Protein AF-A0A9D9K5F1-F1 (afdb_monomer_lite)

Secondary structure (DSSP, 8-state):
--PPPP---------SSSHHHHTTSSHH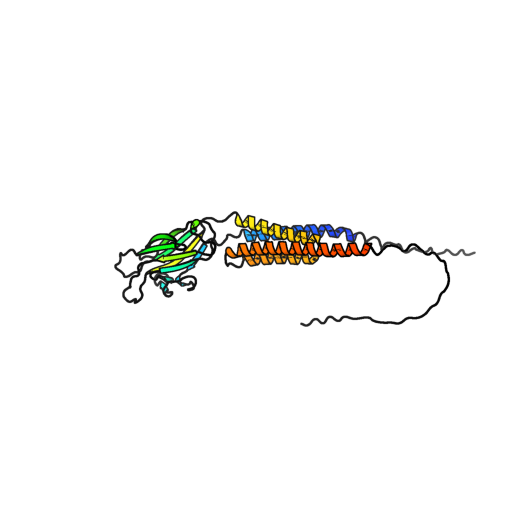HHHHHHHHHHHHHHHHHHHHHHTSPP--EEEEEGGGS-TTTEEEEEEEEE-TTT--EEEEEEEEEEEEEE---SS-EEEEEEEEPPSSSSTT-PEEEEEEETTEEEEEEEE-SS-EEEEEEE-GGG--TTEEEEEEEE--B--TT--S-B--EEEEEEEEESS--TTHHHHHHHHHHHHHHHHHHHHHHTT--THHHHHHHHHHHHHHHHHHS-S-THHHHHHHHHHHHHHHHHHHHHHHHHHHHHHHHHHTTTT----------------------------------

pLDDT: mean 77.52, std 17.45, range [38.91, 98.75]

Structure (mmCIF, N/CA/C/O backbone):
data_AF-A0A9D9K5F1-F1
#
_entry.id   AF-A0A9D9K5F1-F1
#
loop_
_atom_site.group_PDB
_atom_site.id
_atom_site.type_symbol
_atom_site.label_atom_id
_atom_site.label_alt_id
_atom_site.label_comp_id
_atom_site.label_asym_id
_atom_site.label_entity_id
_atom_site.label_seq_id
_atom_site.pdbx_PDB_ins_code
_atom_site.Cartn_x
_atom_site.Cartn_y
_atom_site.Cartn_z
_atom_site.occupancy
_atom_site.B_iso_or_equiv
_atom_site.auth_seq_id
_atom_site.auth_comp_id
_atom_site.auth_asym_id
_atom_site.auth_atom_id
_atom_site.pdbx_PDB_model_num
ATOM 1 N N . MET A 1 1 ? 67.814 53.374 -79.749 1.00 41.09 1 MET A N 1
ATOM 2 C CA . MET A 1 1 ? 67.830 52.026 -79.144 1.00 41.09 1 MET A CA 1
ATOM 3 C C . MET A 1 1 ? 67.256 52.140 -77.742 1.00 41.09 1 MET A C 1
ATOM 5 O O . MET A 1 1 ? 67.935 52.642 -76.861 1.00 41.09 1 MET A O 1
ATOM 9 N N . ALA A 1 2 ? 65.986 51.777 -77.574 1.00 38.91 2 ALA A N 1
ATOM 10 C CA . ALA A 1 2 ? 65.300 51.697 -76.288 1.00 38.91 2 ALA A CA 1
ATOM 11 C C . ALA A 1 2 ? 64.807 50.252 -76.152 1.00 38.91 2 ALA A C 1
ATOM 13 O O . ALA A 1 2 ? 64.079 49.776 -77.021 1.00 38.91 2 ALA A O 1
ATOM 14 N N . SER A 1 3 ? 65.291 49.543 -75.131 1.00 50.25 3 SER A N 1
ATOM 15 C CA . SER A 1 3 ? 64.921 48.158 -74.837 1.00 50.25 3 SER A CA 1
ATOM 16 C C . SER A 1 3 ? 63.762 48.177 -73.849 1.00 50.25 3 SER A C 1
ATOM 18 O O . SER A 1 3 ? 63.905 48.698 -72.745 1.00 50.25 3 SER A O 1
ATOM 20 N N . ALA A 1 4 ? 62.613 47.663 -74.280 1.00 48.72 4 ALA A N 1
ATOM 21 C CA . ALA A 1 4 ? 61.410 47.531 -73.474 1.00 48.72 4 ALA A CA 1
ATOM 22 C C . ALA A 1 4 ? 61.577 46.380 -72.472 1.00 48.72 4 ALA A C 1
ATOM 24 O O . ALA A 1 4 ? 61.881 45.253 -72.861 1.00 48.72 4 ALA A O 1
ATOM 25 N N . THR A 1 5 ? 61.395 46.682 -71.189 1.00 59.50 5 THR A N 1
ATOM 26 C CA . THR A 1 5 ? 61.392 45.702 -70.101 1.00 59.50 5 THR A CA 1
ATOM 27 C C . THR A 1 5 ? 59.960 45.224 -69.885 1.00 59.50 5 THR A C 1
ATOM 29 O O . THR A 1 5 ? 59.077 46.016 -69.558 1.00 59.50 5 THR A O 1
ATOM 32 N N . ASP A 1 6 ? 59.751 43.933 -70.119 1.00 52.22 6 ASP A N 1
ATOM 33 C CA . ASP A 1 6 ? 58.489 43.203 -70.010 1.00 52.22 6 ASP A CA 1
ATOM 34 C C . ASP A 1 6 ? 58.123 42.976 -68.525 1.00 52.22 6 ASP A C 1
ATOM 36 O O . ASP A 1 6 ? 58.921 42.380 -67.790 1.00 52.22 6 ASP A O 1
ATOM 40 N N . PRO A 1 7 ? 56.975 43.473 -68.023 1.00 59.84 7 PRO A N 1
ATOM 41 C CA . PRO A 1 7 ? 56.542 43.223 -66.657 1.00 59.84 7 PRO A CA 1
ATOM 42 C C . PRO A 1 7 ? 56.052 41.778 -66.515 1.00 59.84 7 PRO A C 1
ATOM 44 O O . PRO A 1 7 ? 54.955 41.398 -66.926 1.00 59.84 7 PRO A O 1
ATOM 47 N N . SER A 1 8 ? 56.903 40.984 -65.874 1.00 54.84 8 SER A N 1
ATOM 48 C CA . SER A 1 8 ? 56.677 39.618 -65.424 1.00 54.84 8 SER A CA 1
ATOM 49 C C . SER A 1 8 ? 55.304 39.412 -64.770 1.00 54.84 8 SER A C 1
ATOM 51 O O . SER A 1 8 ? 55.016 39.889 -63.672 1.00 54.84 8 SER A O 1
ATOM 53 N N . ARG A 1 9 ? 54.509 38.621 -65.484 1.00 51.88 9 ARG A N 1
ATOM 54 C CA . ARG A 1 9 ? 53.347 37.818 -65.096 1.00 51.88 9 ARG A CA 1
ATOM 55 C C . ARG A 1 9 ? 53.470 37.251 -63.671 1.00 51.88 9 ARG A C 1
ATOM 57 O O . ARG A 1 9 ? 54.266 36.351 -63.425 1.00 51.88 9 ARG A O 1
ATOM 64 N N . SER A 1 10 ? 52.661 37.756 -62.744 1.00 55.88 10 SER A N 1
ATOM 65 C CA . SER A 1 10 ? 52.453 37.169 -61.419 1.00 55.88 10 SER A CA 1
ATOM 66 C C . SER A 1 10 ? 51.404 36.057 -61.509 1.00 55.88 10 SER A C 1
ATOM 68 O O . SER A 1 10 ? 50.237 36.304 -61.815 1.00 55.88 10 SER A O 1
ATOM 70 N N . GLU A 1 11 ? 51.821 34.812 -61.277 1.00 54.16 11 GLU A N 1
ATOM 71 C CA . GLU A 1 11 ? 50.897 33.687 -61.123 1.00 54.16 11 GLU A CA 1
ATOM 72 C C . GLU A 1 11 ? 50.071 33.858 -59.833 1.00 54.16 11 GLU A C 1
ATOM 74 O O . GLU A 1 11 ? 50.644 34.075 -58.760 1.00 54.16 11 GLU A O 1
ATOM 79 N N . PRO A 1 12 ? 48.729 33.775 -59.897 1.00 60.78 12 PRO A N 1
ATOM 80 C CA . PRO A 1 12 ? 47.889 33.786 -58.710 1.00 60.78 12 PRO A CA 1
ATOM 81 C C . PRO A 1 12 ? 48.095 32.475 -57.944 1.00 60.78 12 PRO A C 1
ATOM 83 O O . PRO A 1 12 ? 47.668 31.407 -58.377 1.00 60.78 12 PRO A O 1
ATOM 86 N N . GLY A 1 13 ? 48.784 32.580 -56.807 1.00 55.53 13 GLY A N 1
ATOM 87 C CA . GLY A 1 13 ? 49.106 31.468 -55.921 1.00 55.53 13 GLY A CA 1
ATOM 88 C C . GLY A 1 13 ? 47.873 30.679 -55.478 1.00 55.53 13 GLY A C 1
ATOM 89 O O . GLY A 1 13 ? 46.913 31.224 -54.931 1.00 55.53 13 GLY A O 1
ATOM 90 N N . ASP A 1 14 ? 47.952 29.367 -55.681 1.00 59.38 14 ASP A N 1
ATOM 91 C CA . ASP A 1 14 ? 46.963 28.330 -55.383 1.00 59.38 14 ASP A CA 1
ATOM 92 C C . ASP A 1 14 ? 46.862 28.038 -53.863 1.00 59.38 14 ASP A C 1
ATOM 94 O O . ASP A 1 14 ? 46.981 26.909 -53.391 1.00 59.38 14 ASP A O 1
ATOM 98 N N . ALA A 1 15 ? 46.684 29.085 -53.050 1.00 58.91 15 ALA A N 1
ATOM 99 C CA . ALA A 1 15 ? 46.695 29.012 -51.583 1.00 58.91 15 ALA A CA 1
ATOM 100 C C . ALA A 1 15 ? 45.339 28.606 -50.956 1.00 58.91 15 ALA A C 1
ATOM 102 O O . ALA A 1 15 ? 45.192 28.609 -49.734 1.00 58.91 15 ALA A O 1
ATOM 103 N N . GLY A 1 16 ? 44.325 28.261 -51.760 1.00 56.56 16 GLY A N 1
ATOM 104 C CA . GLY A 1 16 ? 42.934 28.147 -51.292 1.00 56.56 16 GLY A CA 1
ATOM 105 C C . GLY A 1 16 ? 42.374 26.735 -51.080 1.00 56.56 16 GLY A C 1
ATOM 106 O O . GLY A 1 16 ? 41.321 26.595 -50.460 1.00 56.56 16 GLY A O 1
ATOM 107 N N . ARG A 1 17 ? 43.017 25.671 -51.584 1.00 57.53 17 ARG A N 1
ATOM 108 C CA . ARG A 1 17 ? 42.379 24.334 -51.662 1.00 57.53 17 ARG A CA 1
ATOM 109 C C . ARG A 1 17 ? 42.765 23.321 -50.580 1.00 57.53 17 ARG A C 1
ATOM 111 O O . ARG A 1 17 ? 42.084 22.306 -50.451 1.00 57.53 17 ARG A O 1
ATOM 118 N N . GLY A 1 18 ? 43.779 23.594 -49.758 1.00 55.53 18 GLY A N 1
ATOM 119 C CA . GLY A 1 18 ? 44.257 22.649 -48.733 1.00 55.53 18 GLY A CA 1
ATOM 120 C C . GLY A 1 18 ? 43.460 22.618 -47.416 1.00 55.53 18 GLY A C 1
ATOM 121 O O . GLY A 1 18 ? 43.509 21.625 -46.694 1.00 55.53 18 GLY A O 1
ATOM 122 N N . GLY A 1 19 ? 42.702 23.672 -47.089 1.00 55.62 19 GLY A N 1
ATOM 123 C CA . GLY A 1 19 ? 42.079 23.830 -45.762 1.00 55.62 19 GLY A CA 1
ATOM 124 C C . GLY A 1 19 ? 40.786 23.035 -45.531 1.00 55.62 19 GLY A C 1
ATOM 125 O O . GLY A 1 19 ? 40.482 22.658 -44.401 1.00 55.62 19 GLY A O 1
ATOM 126 N N . ALA A 1 20 ? 40.029 22.722 -46.588 1.00 56.03 20 ALA A N 1
ATOM 127 C CA . ALA A 1 20 ? 38.724 22.062 -46.454 1.00 56.03 20 ALA A CA 1
ATOM 128 C C . ALA A 1 20 ? 38.818 20.548 -46.171 1.00 56.03 20 ALA A C 1
ATOM 130 O O . ALA A 1 20 ? 37.868 19.952 -45.659 1.00 56.03 20 ALA A O 1
ATOM 131 N N . ALA A 1 21 ? 39.960 19.918 -46.470 1.00 55.75 21 ALA A N 1
ATOM 132 C CA . ALA A 1 21 ? 40.171 18.488 -46.239 1.00 55.75 21 ALA A CA 1
ATOM 133 C C . ALA A 1 21 ? 40.554 18.169 -44.781 1.00 55.75 21 ALA A C 1
ATOM 135 O O . ALA A 1 21 ? 40.175 17.119 -44.263 1.00 55.75 21 ALA A O 1
ATOM 136 N N . ALA A 1 22 ? 41.231 19.089 -44.085 1.00 55.06 22 ALA A N 1
ATOM 137 C CA . ALA A 1 22 ? 41.645 18.894 -42.693 1.00 55.06 22 ALA A CA 1
ATOM 138 C C . ALA A 1 22 ? 40.463 18.923 -41.702 1.00 55.06 22 ALA A C 1
ATOM 140 O O . ALA A 1 22 ? 40.516 18.292 -40.647 1.00 55.06 22 ALA A O 1
ATOM 141 N N . MET A 1 23 ? 39.356 19.588 -42.051 1.00 53.56 23 MET A N 1
ATOM 142 C CA . MET A 1 23 ? 38.216 19.758 -41.142 1.00 53.56 23 MET A CA 1
ATOM 143 C C . MET A 1 23 ? 37.336 18.502 -40.998 1.00 53.56 23 MET A C 1
ATOM 145 O O . MET A 1 23 ? 36.575 18.390 -40.039 1.00 53.56 23 MET A O 1
ATOM 149 N N . ARG A 1 24 ? 37.448 17.519 -41.904 1.00 54.50 24 ARG A N 1
ATOM 150 C CA . ARG A 1 24 ? 36.611 16.302 -41.868 1.00 54.50 24 ARG A CA 1
ATOM 151 C C . ARG A 1 24 ? 37.127 15.199 -40.940 1.00 54.50 24 ARG A C 1
ATOM 153 O O . ARG A 1 24 ? 36.379 14.274 -40.644 1.00 54.50 24 ARG A O 1
ATOM 160 N N . TYR A 1 25 ? 38.354 15.304 -40.430 1.00 54.47 25 TYR A N 1
ATOM 161 C CA . TYR A 1 25 ? 38.956 14.255 -39.594 1.00 54.47 25 TYR A CA 1
ATOM 162 C C . TYR A 1 25 ? 38.791 14.468 -38.077 1.00 54.47 25 TYR A C 1
ATOM 164 O O . TYR A 1 25 ? 39.063 13.553 -37.302 1.00 54.47 25 TYR A O 1
ATOM 172 N N . ALA A 1 26 ? 38.298 15.630 -37.629 1.00 52.53 26 ALA A N 1
ATOM 173 C CA . ALA A 1 26 ? 38.173 15.949 -36.199 1.00 52.53 26 ALA A CA 1
ATOM 174 C C . ALA A 1 26 ? 36.827 15.541 -35.552 1.00 52.53 26 ALA A C 1
ATOM 176 O O . ALA A 1 26 ? 36.722 15.477 -34.328 1.00 52.53 26 ALA A O 1
ATOM 177 N N . LEU A 1 27 ? 35.799 15.217 -36.343 1.00 57.06 27 LEU A N 1
ATOM 178 C CA . LEU A 1 27 ? 34.438 14.932 -35.857 1.00 57.06 27 LEU A CA 1
ATOM 179 C C . LEU A 1 27 ? 34.192 13.579 -35.135 1.00 57.06 27 LEU A C 1
ATOM 181 O O . LEU A 1 27 ? 33.322 13.552 -34.261 1.00 57.06 27 LEU A O 1
ATOM 185 N N . PRO A 1 28 ? 34.900 12.457 -35.395 1.00 62.47 28 PRO A N 1
ATOM 186 C CA . PRO A 1 28 ? 34.468 11.157 -34.862 1.00 62.47 28 PRO A CA 1
ATOM 187 C C . PRO A 1 28 ? 34.705 10.982 -33.353 1.00 62.47 28 PRO A C 1
ATOM 189 O O . PRO A 1 28 ? 33.969 10.248 -32.695 1.00 62.47 28 PRO A O 1
ATOM 192 N N . ARG A 1 29 ? 35.690 11.676 -32.764 1.00 72.81 29 ARG A N 1
ATOM 193 C CA . ARG A 1 29 ? 36.005 11.540 -31.327 1.00 72.81 29 ARG A CA 1
ATOM 194 C C . ARG A 1 29 ? 35.017 12.276 -30.423 1.00 72.81 29 ARG A C 1
ATOM 196 O O . ARG A 1 29 ? 34.725 11.797 -29.331 1.00 72.81 29 ARG A O 1
ATOM 203 N N . PHE A 1 30 ? 34.464 13.397 -30.885 1.00 74.06 30 PHE A N 1
ATOM 204 C CA . PHE A 1 30 ? 33.519 14.195 -30.100 1.00 74.06 30 PHE A CA 1
ATOM 205 C C . PHE A 1 30 ? 32.212 13.434 -29.832 1.00 74.06 30 PHE A C 1
ATOM 207 O O . PHE A 1 30 ? 31.714 13.417 -28.707 1.00 74.06 30 PHE A O 1
ATOM 214 N N . ASN A 1 31 ? 31.723 12.701 -30.837 1.00 74.75 31 ASN A N 1
ATOM 215 C CA . ASN A 1 31 ? 30.538 11.853 -30.709 1.00 74.75 31 ASN A CA 1
ATOM 216 C C . ASN A 1 31 ? 30.714 10.756 -29.648 1.00 74.75 31 ASN A C 1
ATOM 218 O O . ASN A 1 31 ? 29.764 10.447 -28.935 1.00 74.75 31 ASN A O 1
ATOM 222 N N . LEU A 1 32 ? 31.925 10.206 -29.501 1.00 77.81 32 LEU A N 1
ATOM 223 C CA . LEU A 1 32 ? 32.210 9.168 -28.510 1.00 77.81 32 LEU A CA 1
ATOM 224 C C . LEU A 1 32 ? 32.152 9.696 -27.072 1.00 77.81 32 LEU A C 1
ATOM 226 O O . LEU A 1 32 ? 31.579 9.046 -26.195 1.00 77.81 32 LEU A O 1
ATOM 230 N N . ILE A 1 33 ? 32.734 10.874 -26.842 1.00 79.12 33 ILE A N 1
ATOM 231 C CA . ILE A 1 33 ? 32.755 11.519 -25.525 1.00 79.12 33 ILE A CA 1
ATOM 232 C C . ILE A 1 33 ? 31.327 11.868 -25.105 1.00 79.12 33 ILE A C 1
ATOM 234 O O . ILE A 1 33 ? 30.921 11.526 -23.997 1.00 79.12 33 ILE A O 1
ATOM 238 N N . LEU A 1 34 ? 30.542 12.465 -26.007 1.00 76.25 34 LEU A N 1
ATOM 239 C CA . LEU A 1 34 ? 29.154 12.829 -25.730 1.00 76.25 34 LEU A CA 1
ATOM 240 C C . LEU A 1 34 ? 28.288 11.596 -25.412 1.00 76.25 34 LEU A C 1
ATOM 242 O O . LEU A 1 34 ? 27.499 11.632 -24.469 1.00 76.25 34 LEU A O 1
ATOM 246 N N . ASP A 1 35 ? 28.480 10.490 -26.145 1.00 75.62 35 ASP A N 1
ATOM 247 C CA . ASP A 1 35 ? 27.736 9.238 -25.915 1.00 75.62 35 ASP A CA 1
ATOM 248 C C . ASP A 1 35 ? 28.044 8.690 -24.517 1.00 75.62 35 ASP A C 1
ATOM 250 O O . ASP A 1 35 ? 27.144 8.311 -23.768 1.00 75.62 35 ASP A O 1
ATOM 254 N N . THR A 1 36 ? 29.322 8.714 -24.136 1.00 77.00 36 THR A N 1
ATOM 255 C CA . THR A 1 36 ? 29.785 8.235 -22.830 1.00 77.00 36 THR A CA 1
ATOM 256 C C . THR A 1 36 ? 29.235 9.096 -21.692 1.00 77.00 36 THR A C 1
ATOM 258 O O . THR A 1 36 ? 28.726 8.560 -20.710 1.00 77.00 36 THR A O 1
ATOM 261 N N . VAL A 1 37 ? 29.282 10.426 -21.833 1.00 78.38 37 VAL A N 1
ATOM 262 C CA . VAL A 1 37 ? 28.763 11.366 -20.826 1.00 78.38 37 VAL A CA 1
ATOM 263 C C . VAL A 1 37 ? 27.269 11.161 -20.598 1.00 78.38 37 VAL A C 1
ATOM 265 O O . VAL A 1 37 ? 26.828 11.169 -19.453 1.00 78.38 37 VAL A O 1
ATOM 268 N N . ILE A 1 38 ? 26.489 10.925 -21.653 1.00 73.75 38 ILE A N 1
ATOM 269 C CA . ILE A 1 38 ? 25.045 10.706 -21.526 1.00 73.75 38 ILE A CA 1
ATOM 270 C C . ILE A 1 38 ? 24.733 9.361 -20.877 1.00 73.75 38 ILE A C 1
ATOM 272 O O . ILE A 1 38 ? 23.869 9.313 -20.008 1.00 73.75 38 ILE A O 1
ATOM 276 N N . VAL A 1 39 ? 25.448 8.286 -21.219 1.00 73.44 39 VAL A N 1
ATOM 277 C CA . VAL A 1 39 ? 25.278 6.995 -20.529 1.00 73.44 39 VAL A CA 1
ATOM 278 C C . VAL A 1 39 ? 25.599 7.134 -19.043 1.00 73.44 39 VAL A C 1
ATOM 280 O O . VAL A 1 39 ? 24.835 6.655 -18.210 1.00 73.44 39 VAL A O 1
ATOM 283 N N . ILE A 1 40 ? 26.682 7.838 -18.700 1.00 76.19 40 ILE A N 1
ATOM 284 C CA . ILE A 1 40 ? 27.046 8.113 -17.306 1.00 76.19 40 ILE A CA 1
ATOM 285 C C . ILE A 1 40 ? 25.969 8.963 -16.625 1.00 76.19 40 ILE A C 1
ATOM 287 O O . ILE A 1 40 ? 25.553 8.630 -15.521 1.00 76.19 40 ILE A O 1
ATOM 291 N N . ALA A 1 41 ? 25.474 10.019 -17.274 1.00 75.25 41 ALA A N 1
ATOM 292 C CA . ALA A 1 41 ? 24.415 10.863 -16.729 1.00 75.25 41 ALA A CA 1
ATOM 293 C C . ALA A 1 41 ? 23.131 10.057 -16.490 1.00 75.25 41 ALA A C 1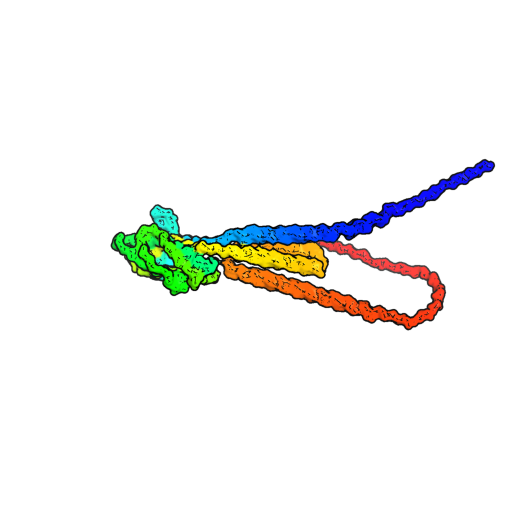
ATOM 295 O O . ALA A 1 41 ? 22.577 10.113 -15.400 1.00 75.25 41 ALA A O 1
ATOM 296 N N . VAL A 1 42 ? 22.706 9.233 -17.453 1.00 73.06 42 VAL A N 1
ATOM 297 C CA . VAL A 1 42 ? 21.550 8.337 -17.309 1.00 73.06 42 VAL A CA 1
ATOM 298 C C . VAL A 1 42 ? 21.778 7.331 -16.187 1.00 73.06 42 VAL A C 1
ATOM 300 O O . VAL A 1 42 ? 20.864 7.118 -15.397 1.00 73.06 42 VAL A O 1
ATOM 303 N N . ALA A 1 43 ? 22.970 6.745 -16.064 1.00 73.69 43 ALA A N 1
ATOM 304 C CA . ALA A 1 43 ? 23.291 5.802 -14.997 1.00 73.69 43 ALA A CA 1
ATOM 305 C C . ALA A 1 43 ? 23.281 6.474 -13.616 1.00 73.69 43 ALA A C 1
ATOM 307 O O . ALA A 1 43 ? 22.679 5.939 -12.690 1.00 73.69 43 ALA A O 1
ATOM 308 N N . ILE A 1 44 ? 23.875 7.665 -13.478 1.00 75.50 44 ILE A N 1
ATOM 309 C CA . ILE A 1 44 ? 23.888 8.439 -12.228 1.00 75.50 44 ILE A CA 1
ATOM 310 C C . ILE A 1 44 ? 22.476 8.886 -11.868 1.00 75.50 44 ILE A C 1
ATOM 312 O O . ILE A 1 44 ? 22.041 8.658 -10.744 1.00 75.50 44 ILE A O 1
ATOM 316 N N . THR A 1 45 ? 21.734 9.487 -12.800 1.00 70.75 45 THR A N 1
ATOM 317 C CA . THR A 1 45 ? 20.345 9.893 -12.567 1.00 70.75 45 THR A CA 1
ATOM 318 C C . THR A 1 45 ? 19.499 8.674 -12.215 1.00 70.75 45 THR A C 1
ATOM 320 O O . THR A 1 45 ? 18.791 8.700 -11.214 1.00 70.75 45 THR A O 1
ATOM 323 N N . SER A 1 46 ? 19.633 7.565 -12.943 1.00 68.50 46 SER A N 1
ATOM 324 C CA . SER A 1 46 ? 18.944 6.317 -12.611 1.00 68.50 46 SER A CA 1
ATOM 325 C C . SER A 1 46 ? 19.317 5.850 -11.213 1.00 68.50 46 SER A C 1
ATOM 327 O O . SER A 1 46 ? 18.420 5.595 -10.430 1.00 68.50 46 SER A O 1
ATOM 329 N N . PHE A 1 47 ? 20.596 5.806 -10.849 1.00 70.50 47 PHE A N 1
ATOM 330 C CA . PHE A 1 47 ? 21.062 5.366 -9.534 1.00 70.50 47 PHE A CA 1
ATOM 331 C C . PHE A 1 47 ? 20.568 6.268 -8.396 1.00 70.50 47 PHE A C 1
ATOM 333 O O . PHE A 1 47 ? 20.011 5.773 -7.419 1.00 70.50 47 PHE A O 1
ATOM 340 N N . VAL A 1 48 ? 20.711 7.589 -8.528 1.00 73.88 48 VAL A N 1
ATOM 341 C CA . VAL A 1 48 ? 20.266 8.576 -7.529 1.00 73.88 48 VAL A CA 1
ATOM 342 C C . VAL A 1 48 ? 18.762 8.491 -7.327 1.00 73.88 48 VAL A C 1
ATOM 344 O O . VAL A 1 48 ? 18.287 8.498 -6.192 1.00 73.88 48 VAL A O 1
ATOM 347 N N . PHE A 1 49 ? 18.001 8.368 -8.414 1.00 68.50 49 PHE A N 1
ATOM 348 C CA . PHE A 1 49 ? 16.569 8.189 -8.287 1.00 68.50 49 PHE A CA 1
ATOM 349 C C . PHE A 1 49 ? 16.254 6.803 -7.721 1.00 68.50 49 PHE A C 1
ATOM 351 O O . PHE A 1 49 ? 15.478 6.741 -6.779 1.00 68.50 49 PHE A O 1
ATOM 358 N N . LEU A 1 50 ? 16.848 5.708 -8.229 1.00 66.44 50 LEU A N 1
ATOM 359 C CA . LEU A 1 50 ? 16.657 4.290 -7.827 1.00 66.44 50 LEU A CA 1
ATOM 360 C C . LEU A 1 50 ? 16.950 4.022 -6.367 1.00 66.44 50 LEU A C 1
ATOM 362 O O . LEU A 1 50 ? 16.161 3.305 -5.759 1.00 66.44 50 LEU A O 1
ATOM 366 N N . ASN A 1 51 ? 17.907 4.720 -5.780 1.00 68.19 51 ASN A N 1
ATOM 367 C CA . ASN A 1 51 ? 18.195 4.615 -4.359 1.00 68.19 51 ASN A CA 1
ATOM 368 C C . ASN A 1 51 ? 17.319 5.483 -3.456 1.00 68.19 51 ASN A C 1
ATOM 370 O O . ASN A 1 51 ? 17.553 5.487 -2.249 1.00 68.19 51 ASN A O 1
ATOM 374 N N . ARG A 1 52 ? 16.309 6.209 -3.969 1.00 65.12 52 ARG A N 1
ATOM 375 C CA . ARG A 1 52 ? 15.335 6.813 -3.054 1.00 65.12 52 ARG A CA 1
ATOM 376 C C . ARG A 1 52 ? 14.669 5.704 -2.237 1.00 65.12 52 ARG A C 1
ATOM 378 O O . ARG A 1 52 ? 14.147 4.770 -2.862 1.00 65.12 52 ARG A O 1
ATOM 385 N N . PRO A 1 53 ? 14.674 5.815 -0.894 1.00 62.94 53 PRO A N 1
ATOM 386 C CA . PRO A 1 53 ? 14.053 4.828 -0.035 1.00 62.94 53 PRO A CA 1
ATOM 387 C C . PRO A 1 53 ? 12.606 4.693 -0.473 1.00 62.94 53 PRO A C 1
ATOM 389 O O . PRO A 1 53 ? 11.899 5.677 -0.702 1.00 62.94 53 PRO A O 1
ATOM 392 N N . LEU A 1 54 ? 12.214 3.449 -0.700 1.00 66.56 54 LEU A N 1
ATOM 393 C CA . LEU A 1 54 ? 10.831 3.127 -0.983 1.00 66.56 54 LEU A CA 1
ATOM 394 C C . LEU A 1 54 ? 10.022 3.548 0.228 1.00 66.56 54 LEU A C 1
ATOM 396 O O . LEU A 1 54 ? 10.525 3.422 1.344 1.00 66.56 54 LEU A O 1
ATOM 400 N N . ASP A 1 55 ? 8.808 4.050 0.022 1.00 74.06 55 ASP A N 1
ATOM 401 C CA . ASP A 1 55 ? 7.950 4.305 1.164 1.00 74.06 55 ASP A CA 1
ATOM 402 C C . ASP A 1 55 ? 7.645 2.952 1.814 1.00 74.06 55 ASP A C 1
ATOM 404 O O . ASP A 1 55 ? 6.867 2.136 1.319 1.00 74.06 55 ASP A O 1
ATOM 408 N N . MET A 1 56 ? 8.399 2.649 2.869 1.00 84.69 56 MET A N 1
ATOM 409 C CA . MET A 1 56 ? 8.305 1.390 3.591 1.00 84.69 56 MET A CA 1
ATOM 410 C C . MET A 1 56 ? 7.102 1.411 4.519 1.00 84.69 56 MET A C 1
ATOM 412 O O . MET A 1 56 ? 6.865 0.415 5.191 1.00 84.69 56 MET A O 1
ATOM 416 N N . ARG A 1 57 ? 6.370 2.528 4.604 1.00 91.06 57 ARG A N 1
ATOM 417 C CA . ARG A 1 57 ? 5.342 2.759 5.604 1.00 91.06 57 ARG A CA 1
ATOM 418 C C . ARG A 1 57 ? 4.050 3.244 4.961 1.00 91.06 57 ARG A C 1
ATOM 420 O O . ARG A 1 57 ? 3.904 4.403 4.605 1.00 91.06 57 ARG A O 1
ATOM 427 N N . CYS A 1 58 ? 3.036 2.393 4.991 1.00 93.31 58 CYS A N 1
ATOM 428 C CA . CYS A 1 58 ? 1.667 2.811 4.736 1.00 93.31 58 CYS A CA 1
ATOM 429 C C . CYS A 1 58 ? 1.037 3.356 6.020 1.00 93.31 58 CYS A C 1
ATOM 431 O O . CYS A 1 58 ? 1.052 2.674 7.048 1.00 93.31 58 CYS A O 1
ATOM 433 N N . LEU A 1 59 ? 0.448 4.551 5.972 1.00 96.19 59 LEU A N 1
ATOM 434 C CA . LEU A 1 59 ? -0.414 5.075 7.030 1.00 96.19 59 LEU A CA 1
ATOM 435 C C . LEU A 1 59 ? -1.824 5.288 6.477 1.00 96.19 59 LEU A C 1
ATOM 437 O O . LEU A 1 59 ? -2.033 6.115 5.597 1.00 96.19 59 LEU A O 1
ATOM 441 N N . VAL A 1 60 ? -2.794 4.583 7.049 1.00 97.12 60 VAL A N 1
ATOM 442 C CA . VAL A 1 60 ? -4.218 4.739 6.747 1.00 97.12 60 VAL A CA 1
ATOM 443 C C . VAL A 1 60 ? -4.894 5.405 7.940 1.00 97.12 60 VAL A C 1
ATOM 445 O O . VAL A 1 60 ? -4.961 4.826 9.026 1.00 97.12 60 VAL A O 1
ATOM 448 N N . ILE A 1 61 ? -5.396 6.626 7.753 1.00 97.88 61 ILE A N 1
ATOM 449 C CA . ILE A 1 61 ? -6.183 7.347 8.764 1.00 97.88 61 ILE A CA 1
ATOM 450 C C . ILE A 1 61 ? -7.650 6.963 8.572 1.00 97.88 61 ILE A C 1
ATOM 452 O O . ILE A 1 61 ? -8.295 7.421 7.631 1.00 97.88 61 ILE A O 1
ATOM 456 N N . ILE A 1 62 ? -8.192 6.125 9.454 1.00 97.88 62 ILE A N 1
ATOM 457 C CA . ILE A 1 62 ? -9.477 5.440 9.246 1.00 97.88 62 ILE A CA 1
ATOM 458 C C . ILE A 1 62 ? -10.638 6.426 9.090 1.00 97.88 62 ILE A C 1
ATOM 460 O O . ILE A 1 62 ? -11.463 6.269 8.191 1.00 97.88 62 ILE A O 1
ATOM 464 N N . GLY A 1 63 ? -10.685 7.475 9.915 1.00 96.31 63 GLY A N 1
ATOM 465 C CA . GLY A 1 63 ? -11.738 8.487 9.823 1.00 96.31 63 GLY A CA 1
ATOM 466 C C . GLY A 1 63 ? -11.725 9.283 8.512 1.00 96.31 63 GLY A C 1
ATOM 467 O O . GLY A 1 63 ? -12.792 9.634 8.016 1.00 96.31 63 GLY A O 1
ATOM 468 N N . ALA A 1 64 ? -10.551 9.485 7.909 1.00 96.06 64 ALA A N 1
ATOM 469 C CA . ALA A 1 64 ? -10.373 10.267 6.683 1.00 96.06 64 ALA A CA 1
ATOM 470 C C . ALA A 1 64 ? -10.287 9.417 5.401 1.00 96.06 64 ALA A C 1
ATOM 472 O O . ALA A 1 64 ? -10.191 9.971 4.313 1.00 96.06 64 ALA A O 1
ATOM 473 N N . SER A 1 65 ? -10.294 8.087 5.517 1.00 96.25 65 SER A N 1
ATOM 474 C CA . SER A 1 65 ? -10.111 7.189 4.372 1.00 96.25 65 SER A CA 1
ATOM 475 C C . SER A 1 65 ? -11.415 6.922 3.621 1.00 96.25 65 SER A C 1
ATOM 477 O O . SER A 1 65 ? -12.501 6.847 4.212 1.00 96.25 65 SER A O 1
ATOM 479 N N . ASP A 1 66 ? -11.295 6.703 2.315 1.00 95.12 66 ASP A N 1
ATOM 480 C CA . ASP A 1 66 ? -12.415 6.324 1.458 1.00 95.12 66 ASP A CA 1
ATOM 481 C C . ASP A 1 66 ? -12.977 4.946 1.818 1.00 95.12 66 ASP A C 1
ATOM 483 O O . ASP A 1 66 ? -12.275 4.063 2.318 1.00 95.12 66 ASP A O 1
ATOM 487 N N . ARG A 1 67 ? -14.268 4.739 1.532 1.00 92.25 67 ARG A N 1
ATOM 488 C CA . ARG A 1 67 ? -14.963 3.468 1.815 1.00 92.25 67 ARG A CA 1
ATOM 489 C C . ARG A 1 67 ? -14.374 2.276 1.057 1.00 92.25 67 ARG A C 1
ATOM 491 O O . ARG A 1 67 ? -14.501 1.151 1.525 1.00 92.25 67 ARG A O 1
ATOM 498 N N . ASP A 1 68 ? -13.686 2.522 -0.054 1.00 92.69 68 ASP A N 1
ATOM 499 C CA . ASP A 1 68 ? -13.013 1.477 -0.829 1.00 92.69 68 ASP A CA 1
ATOM 500 C C . ASP A 1 68 ? -11.748 0.952 -0.137 1.00 92.69 68 ASP A C 1
ATOM 502 O O . ASP A 1 68 ? -11.303 -0.155 -0.437 1.00 92.69 68 ASP A O 1
ATOM 506 N N . ILE A 1 69 ? -11.177 1.733 0.788 1.00 96.38 69 ILE A N 1
ATOM 507 C CA . ILE A 1 69 ? -10.024 1.362 1.619 1.00 96.38 69 ILE A CA 1
ATOM 508 C C . ILE A 1 69 ? -10.503 0.759 2.942 1.00 96.38 69 ILE A C 1
ATOM 510 O O . ILE A 1 69 ? -9.901 -0.191 3.439 1.00 96.38 69 ILE A O 1
ATOM 514 N N . VAL A 1 70 ? -11.581 1.299 3.518 1.00 97.88 70 VAL A N 1
ATOM 515 C CA . VAL A 1 70 ? -12.119 0.880 4.818 1.00 97.88 70 VAL A CA 1
ATOM 516 C C . VAL A 1 70 ? -13.575 0.413 4.702 1.00 97.88 70 VAL A C 1
ATOM 518 O O . VAL A 1 70 ? -14.500 1.217 4.585 1.00 97.88 70 VAL A O 1
ATOM 521 N N . THR A 1 71 ? -13.798 -0.898 4.797 1.00 98.38 71 THR A N 1
ATOM 522 C CA . THR A 1 71 ? -15.129 -1.527 4.729 1.00 98.38 71 THR A CA 1
ATOM 523 C C . THR A 1 71 ? -15.554 -2.080 6.088 1.00 98.38 71 THR A C 1
ATOM 525 O O . THR A 1 71 ? -14.712 -2.468 6.891 1.00 98.38 71 THR A O 1
ATOM 528 N N . GLY A 1 72 ? -16.858 -2.137 6.375 1.00 98.00 72 GLY A N 1
ATOM 529 C CA . GLY A 1 72 ? -17.354 -2.640 7.669 1.00 98.00 72 GLY A CA 1
ATOM 530 C C . GLY A 1 72 ? -17.141 -1.675 8.844 1.00 98.00 72 GLY A C 1
ATOM 531 O O . GLY A 1 72 ? -17.119 -2.092 10.003 1.00 98.00 72 GLY A O 1
ATOM 532 N N . PHE A 1 73 ? -17.002 -0.382 8.545 1.00 98.38 73 PHE A N 1
ATOM 533 C CA . PHE A 1 73 ? -16.959 0.711 9.514 1.00 98.38 73 PHE A CA 1
ATOM 534 C C . PHE A 1 73 ? -18.223 1.569 9.410 1.00 98.38 73 PHE A C 1
ATOM 536 O O . PHE A 1 73 ? -18.762 1.768 8.319 1.00 98.38 73 PHE A O 1
ATOM 543 N N . HIS A 1 74 ? -18.655 2.129 10.536 1.00 97.94 74 HIS A N 1
ATOM 544 C CA . HIS A 1 74 ? -19.654 3.196 10.577 1.00 97.94 74 HIS A CA 1
ATOM 545 C C . HIS A 1 74 ? -19.080 4.514 10.021 1.00 97.94 74 HIS A C 1
ATOM 547 O O . HIS A 1 74 ? -17.912 4.593 9.635 1.00 97.94 74 HIS A O 1
ATOM 553 N N . GLY A 1 75 ? -19.915 5.557 9.948 1.00 97.31 75 GLY A N 1
ATOM 554 C CA . GLY A 1 75 ? -19.512 6.886 9.475 1.00 97.31 75 GLY A CA 1
ATOM 555 C C . GLY A 1 75 ? -18.309 7.472 10.227 1.00 97.31 75 GLY A C 1
ATOM 556 O O . GLY A 1 75 ? -18.022 7.092 11.360 1.00 97.31 75 GLY A O 1
ATOM 557 N N . ALA A 1 76 ? -17.598 8.391 9.567 1.00 97.75 76 ALA A N 1
ATOM 558 C CA . ALA A 1 76 ? -16.490 9.124 10.170 1.00 97.75 76 ALA A CA 1
ATOM 559 C C . ALA A 1 76 ? -16.981 10.052 11.284 1.00 97.75 76 ALA A C 1
ATOM 561 O O . ALA A 1 76 ? -17.951 10.785 11.105 1.00 97.75 76 ALA A O 1
ATOM 562 N N . GLU A 1 77 ? -16.273 10.032 12.406 1.00 97.75 77 GLU A N 1
ATOM 563 C CA . GLU A 1 77 ? -16.521 10.872 13.574 1.00 97.75 77 GLU A CA 1
ATOM 564 C C . GLU A 1 77 ? -15.212 11.546 14.007 1.00 97.75 77 GLU A C 1
ATOM 566 O O . GLU A 1 77 ? -14.119 11.116 13.628 1.00 97.75 77 GLU A O 1
ATOM 571 N N . ILE A 1 78 ? -15.318 12.621 14.788 1.00 97.69 78 ILE A N 1
ATOM 572 C CA . ILE A 1 78 ? -14.171 13.346 15.342 1.00 97.69 78 ILE A CA 1
ATOM 573 C C . ILE A 1 78 ? -14.166 13.158 16.853 1.00 97.69 78 ILE A C 1
ATOM 575 O O . ILE A 1 78 ? -15.170 13.396 17.525 1.00 97.69 78 ILE A O 1
ATOM 579 N N . SER A 1 79 ? -13.031 12.726 17.394 1.00 94.88 79 SER A N 1
ATOM 580 C CA . SER A 1 79 ? -12.856 12.559 18.833 1.00 94.88 79 SER A CA 1
ATOM 581 C C . SER A 1 79 ? -12.881 13.920 19.519 1.00 94.88 79 SER A C 1
ATOM 583 O O . SER A 1 79 ? -12.112 14.816 19.176 1.00 94.88 79 SER A O 1
ATOM 585 N N . GLN A 1 80 ? -13.757 14.078 20.511 1.00 93.62 80 GLN A N 1
ATOM 586 C CA . GLN A 1 80 ? -13.862 15.322 21.280 1.00 93.62 80 GLN A CA 1
ATOM 587 C C . GLN A 1 80 ? -12.642 15.566 22.178 1.00 93.62 80 GLN A C 1
ATOM 589 O O . GLN A 1 80 ? -12.366 16.708 22.530 1.00 93.62 80 GLN A O 1
ATOM 594 N N . ALA A 1 81 ? -11.909 14.510 22.545 1.00 91.25 81 ALA A N 1
ATOM 595 C CA . ALA A 1 81 ? -10.767 14.613 23.449 1.00 91.25 81 ALA A CA 1
ATOM 596 C C . ALA A 1 81 ? -9.506 15.158 22.759 1.00 91.25 81 ALA A C 1
ATOM 598 O O . ALA A 1 81 ? -8.726 15.870 23.384 1.00 91.25 81 ALA A O 1
ATOM 599 N N . ASP A 1 82 ? -9.285 14.808 21.489 1.00 93.19 82 ASP A N 1
ATOM 600 C CA . ASP A 1 82 ? -8.029 15.090 20.778 1.00 93.19 82 ASP A CA 1
ATOM 601 C C . ASP A 1 82 ? -8.209 15.558 19.322 1.00 93.19 82 ASP A C 1
ATOM 603 O O . ASP A 1 82 ? -7.221 15.747 18.612 1.00 93.19 82 ASP A O 1
ATOM 607 N N . GLY A 1 83 ? -9.448 15.739 18.857 1.00 95.69 83 GLY A N 1
ATOM 608 C CA . GLY A 1 83 ? -9.764 16.210 17.507 1.00 95.69 83 GLY A CA 1
ATOM 609 C C . GLY A 1 83 ? -9.431 15.215 16.394 1.00 95.69 83 GLY A C 1
ATOM 610 O O . GLY A 1 83 ? -9.475 15.579 15.218 1.00 95.69 83 GLY A O 1
ATOM 611 N N . ARG A 1 84 ? -9.071 13.965 16.718 1.00 96.25 84 ARG A N 1
ATOM 612 C CA . ARG A 1 84 ? -8.653 12.991 15.704 1.00 96.25 84 ARG A CA 1
ATOM 613 C C . ARG A 1 84 ? -9.854 12.346 15.016 1.00 96.25 84 ARG A C 1
ATOM 615 O O . ARG A 1 84 ? -10.810 11.967 15.698 1.00 96.25 84 ARG A O 1
ATOM 622 N N . PRO A 1 85 ? -9.803 12.159 13.687 1.00 97.81 85 PRO A N 1
ATOM 623 C CA . PRO A 1 85 ? -10.852 11.458 12.971 1.00 97.81 85 PRO A CA 1
ATOM 624 C C . PRO A 1 85 ? -10.770 9.951 13.248 1.00 97.81 85 PRO A C 1
ATOM 626 O O . PRO A 1 85 ? -9.689 9.356 13.231 1.00 97.81 85 PRO A O 1
ATOM 629 N N . PHE A 1 86 ? -11.917 9.321 13.476 1.00 98.06 86 PHE A N 1
ATOM 630 C CA . PHE A 1 86 ? -12.032 7.892 13.756 1.00 98.06 86 PHE A CA 1
ATOM 631 C C . PHE A 1 86 ? -13.288 7.298 13.110 1.00 98.06 86 PHE A C 1
ATOM 633 O O . PHE A 1 86 ? -14.150 8.020 12.605 1.00 98.06 86 PHE A O 1
ATOM 640 N N . ARG A 1 87 ? -13.393 5.965 13.114 1.00 98.12 87 ARG A N 1
ATOM 641 C CA . ARG A 1 87 ? -14.651 5.252 12.839 1.00 98.12 87 ARG A CA 1
ATOM 642 C C . ARG A 1 87 ? -14.865 4.133 13.841 1.00 98.12 87 ARG A C 1
ATOM 644 O O . ARG A 1 87 ? -13.908 3.496 14.282 1.00 98.12 87 ARG A O 1
ATOM 651 N N . TRP A 1 88 ? -16.126 3.856 14.140 1.00 97.94 88 TRP A N 1
ATOM 652 C CA . TRP A 1 88 ? -16.515 2.641 14.843 1.00 97.94 88 TRP A CA 1
ATOM 653 C C . TRP A 1 88 ? -16.498 1.454 13.885 1.00 97.94 88 TRP A C 1
ATOM 655 O O . TRP A 1 88 ? -17.042 1.525 12.782 1.00 97.94 88 TRP A O 1
ATOM 665 N N . THR A 1 89 ? -15.893 0.352 14.306 1.00 98.25 89 THR A N 1
ATOM 666 C CA . THR A 1 89 ? -16.013 -0.933 13.607 1.00 98.25 89 THR A CA 1
ATOM 667 C C . THR A 1 89 ? -17.417 -1.514 13.800 1.00 98.25 89 THR A C 1
ATOM 669 O O . THR A 1 89 ? -18.072 -1.264 14.814 1.00 98.25 89 THR A O 1
ATOM 672 N N . THR A 1 90 ? -17.897 -2.280 12.821 1.00 98.00 90 THR A N 1
ATOM 673 C CA . THR A 1 90 ? -19.016 -3.218 13.021 1.00 98.00 90 THR A CA 1
ATOM 674 C C . THR A 1 90 ? -18.483 -4.528 13.631 1.00 98.00 90 THR A C 1
ATOM 676 O O . THR A 1 90 ? -17.374 -4.550 14.165 1.00 98.00 90 THR A O 1
ATOM 679 N N . ALA A 1 91 ? -19.231 -5.634 13.561 1.00 97.75 91 ALA A N 1
ATOM 680 C CA . ALA A 1 91 ? -18.733 -6.941 14.007 1.00 97.75 91 ALA A CA 1
ATOM 681 C C . ALA A 1 91 ? -17.503 -7.418 13.208 1.00 97.75 91 ALA A C 1
ATOM 683 O O . ALA A 1 91 ? -16.652 -8.136 13.738 1.00 97.75 91 ALA A O 1
ATOM 684 N N . GLU A 1 92 ? -17.398 -6.998 11.944 1.00 98.56 92 GLU A N 1
ATOM 685 C CA . GLU A 1 92 ? -16.280 -7.306 11.059 1.00 98.56 92 GLU A CA 1
ATOM 686 C C . GLU A 1 92 ? -15.937 -6.079 10.209 1.00 98.56 92 GLU A C 1
ATOM 688 O O . GLU A 1 92 ? -16.784 -5.539 9.500 1.00 98.56 92 GLU A O 1
ATOM 693 N N . ALA A 1 93 ? -14.691 -5.622 10.293 1.00 98.56 93 ALA A N 1
ATOM 694 C CA . ALA A 1 93 ? -14.211 -4.448 9.580 1.00 98.56 93 ALA A CA 1
ATOM 695 C C . ALA A 1 93 ? -12.893 -4.761 8.874 1.00 98.56 93 ALA A C 1
ATOM 697 O O . ALA A 1 93 ? -12.019 -5.392 9.462 1.00 98.56 93 ALA A O 1
ATOM 698 N N . THR A 1 94 ? -12.721 -4.299 7.640 1.00 98.62 94 THR A N 1
ATOM 699 C CA . THR A 1 94 ? -11.536 -4.588 6.829 1.00 98.62 94 THR A CA 1
ATOM 700 C C . THR A 1 94 ? -10.871 -3.302 6.367 1.00 98.62 94 THR A C 1
ATOM 702 O O . THR A 1 94 ? -11.524 -2.392 5.861 1.00 98.62 94 THR A O 1
ATOM 705 N N . VAL A 1 95 ? -9.554 -3.240 6.535 1.00 98.38 95 VAL A N 1
ATOM 706 C CA . VAL A 1 95 ? -8.689 -2.175 6.031 1.00 98.38 95 VAL A CA 1
ATOM 707 C C . VAL A 1 95 ? -7.830 -2.759 4.922 1.00 98.38 95 VAL A C 1
ATOM 709 O O . VAL A 1 95 ? -7.025 -3.660 5.164 1.00 98.38 95 VAL A O 1
ATOM 712 N N . ARG A 1 96 ? -8.007 -2.246 3.708 1.00 97.56 96 ARG A N 1
ATOM 713 C CA . ARG A 1 96 ? -7.233 -2.642 2.536 1.00 97.56 96 ARG A CA 1
ATOM 714 C C . ARG A 1 96 ? -5.960 -1.819 2.483 1.00 97.56 96 ARG A C 1
ATOM 716 O O . ARG A 1 96 ? -5.988 -0.593 2.421 1.00 97.56 96 ARG A O 1
ATOM 723 N N . LEU A 1 97 ? -4.836 -2.505 2.494 1.00 94.62 97 LEU A N 1
ATOM 724 C CA . LEU A 1 97 ? -3.517 -1.924 2.363 1.00 94.62 97 LEU A CA 1
ATOM 725 C C . LEU A 1 97 ? -3.006 -2.153 0.940 1.00 94.62 97 LEU A C 1
ATOM 727 O O . LEU A 1 97 ? -3.081 -3.274 0.424 1.00 94.62 97 LEU A O 1
ATOM 731 N N . PRO A 1 98 ? -2.451 -1.127 0.283 1.00 90.06 98 PRO A N 1
ATOM 732 C CA . PRO A 1 98 ? -1.807 -1.312 -1.007 1.00 90.06 98 PRO A CA 1
ATOM 733 C C . PRO A 1 98 ? -0.568 -2.212 -0.877 1.00 90.06 98 PRO A C 1
ATOM 735 O O . PRO A 1 98 ? -0.024 -2.417 0.209 1.00 90.06 98 PRO A O 1
ATOM 738 N N . ALA A 1 99 ? -0.116 -2.732 -2.016 1.00 82.75 99 ALA A N 1
ATOM 739 C CA . ALA A 1 99 ? 1.098 -3.530 -2.160 1.00 82.75 99 ALA A CA 1
ATOM 740 C C . ALA A 1 99 ? 2.312 -2.890 -1.459 1.00 82.75 99 ALA A C 1
ATOM 742 O O . ALA A 1 99 ? 2.775 -1.836 -1.890 1.00 82.75 99 ALA A O 1
ATOM 743 N N . HIS A 1 100 ? 2.843 -3.552 -0.429 1.00 78.81 100 HIS A N 1
ATOM 744 C CA . HIS A 1 100 ? 4.023 -3.121 0.324 1.00 78.81 100 HIS A CA 1
ATOM 745 C C . HIS A 1 100 ? 4.959 -4.315 0.511 1.00 78.81 100 HIS A C 1
ATOM 747 O O . HIS A 1 100 ? 4.719 -5.150 1.372 1.00 78.81 100 HIS A O 1
ATOM 753 N N . GLY A 1 101 ? 5.992 -4.409 -0.334 1.00 79.50 101 GLY A N 1
ATOM 754 C CA . GLY A 1 101 ? 7.083 -5.384 -0.217 1.00 79.50 101 GLY A CA 1
ATOM 755 C C . GLY A 1 101 ? 6.682 -6.863 -0.058 1.00 79.50 101 GLY A C 1
ATOM 756 O O . GLY A 1 101 ? 5.532 -7.261 -0.214 1.00 79.50 101 GLY A O 1
ATOM 757 N N . THR A 1 102 ? 7.678 -7.700 0.230 1.00 83.44 102 THR A N 1
ATOM 758 C CA . THR A 1 102 ? 7.513 -9.129 0.584 1.00 83.44 102 THR A CA 1
ATOM 759 C C . THR A 1 102 ? 8.299 -9.508 1.839 1.00 83.44 102 THR A C 1
ATOM 761 O O . THR A 1 102 ? 8.516 -10.685 2.118 1.00 83.44 102 THR A O 1
ATOM 764 N N . THR A 1 103 ? 8.783 -8.516 2.586 1.00 90.81 103 THR A N 1
ATOM 765 C CA . THR A 1 103 ? 9.514 -8.716 3.839 1.00 90.81 103 THR A CA 1
ATOM 766 C C . THR A 1 103 ? 8.546 -8.836 5.016 1.00 90.81 103 THR A C 1
ATOM 768 O O . THR A 1 103 ? 7.330 -8.718 4.854 1.00 90.81 103 THR A O 1
ATOM 771 N N . ASP A 1 104 ? 9.061 -9.118 6.212 1.00 95.00 104 ASP A N 1
ATOM 772 C CA . ASP A 1 104 ? 8.247 -9.020 7.424 1.00 95.00 104 ASP A CA 1
ATOM 773 C C . ASP A 1 104 ? 7.816 -7.565 7.642 1.00 95.00 104 ASP A C 1
ATOM 775 O O . ASP A 1 104 ? 8.562 -6.631 7.335 1.00 95.00 104 ASP A O 1
ATOM 779 N N . HIS A 1 105 ? 6.617 -7.375 8.180 1.00 95.62 105 HIS A N 1
ATOM 780 C CA . HIS A 1 105 ? 6.040 -6.060 8.422 1.00 95.62 105 HIS A CA 1
ATOM 781 C C . HIS A 1 105 ? 5.669 -5.871 9.892 1.00 95.62 105 HIS A C 1
ATOM 783 O O . HIS A 1 105 ? 5.285 -6.805 10.591 1.00 95.62 105 HIS A O 1
ATOM 789 N N . LEU A 1 106 ? 5.740 -4.631 10.358 1.00 97.69 106 LEU A N 1
ATOM 790 C CA . LEU A 1 106 ? 5.165 -4.182 11.610 1.00 97.69 106 LEU A CA 1
ATOM 791 C C . LEU A 1 106 ? 3.799 -3.559 11.330 1.00 97.69 106 LEU A C 1
ATOM 793 O O . LEU A 1 106 ? 3.694 -2.481 10.739 1.00 97.69 106 LEU A O 1
ATOM 797 N N . LEU A 1 107 ? 2.752 -4.229 11.794 1.00 98.12 107 LEU A N 1
ATOM 798 C CA . LEU A 1 107 ? 1.396 -3.710 11.807 1.00 98.12 107 LEU A CA 1
ATOM 799 C C . LEU A 1 107 ? 1.158 -2.968 13.125 1.00 98.12 107 LEU A C 1
ATOM 801 O O . LEU A 1 107 ? 1.211 -3.570 14.192 1.00 98.12 107 LEU A O 1
ATOM 805 N N . ALA A 1 108 ? 0.866 -1.671 13.066 1.00 98.56 108 ALA A N 1
ATOM 806 C CA . ALA A 1 108 ? 0.442 -0.891 14.221 1.00 98.56 108 ALA A CA 1
ATOM 807 C C . ALA A 1 108 ? -1.023 -0.453 14.074 1.00 98.56 108 ALA A C 1
ATOM 809 O O . ALA A 1 108 ? -1.371 0.279 13.149 1.00 98.56 108 ALA A O 1
ATOM 810 N N . LEU A 1 109 ? -1.871 -0.883 15.004 1.00 98.62 109 LEU A N 1
ATOM 811 C CA . LEU A 1 109 ? -3.299 -0.574 15.056 1.00 98.62 109 LEU A CA 1
ATOM 812 C C . LEU A 1 109 ? -3.558 0.413 16.193 1.00 98.62 109 LEU A C 1
ATOM 814 O O . LEU A 1 109 ? -3.263 0.106 17.347 1.00 98.62 109 LEU A O 1
ATOM 818 N N . HIS A 1 110 ? -4.108 1.587 15.893 1.00 98.44 110 HIS A N 1
ATOM 819 C CA . HIS A 1 110 ? -4.509 2.552 16.914 1.00 98.44 110 HIS A CA 1
ATOM 820 C C . HIS A 1 110 ? -6.005 2.396 17.206 1.00 98.44 110 HIS A C 1
ATOM 822 O O . HIS A 1 110 ? -6.838 2.812 16.395 1.00 98.44 110 HIS A O 1
ATOM 828 N N . LEU A 1 111 ? -6.324 1.763 18.340 1.00 98.06 111 LEU A N 1
ATOM 829 C CA . LEU A 1 111 ? -7.671 1.305 18.692 1.00 98.06 111 LEU A CA 1
ATOM 830 C C . LEU A 1 111 ? -8.072 1.741 20.109 1.00 98.06 111 LEU A C 1
ATOM 832 O O . LEU A 1 111 ? -7.206 1.914 20.969 1.00 98.06 111 LEU A O 1
ATOM 836 N N . ALA A 1 112 ? -9.379 1.844 20.354 1.00 96.00 112 ALA A N 1
ATOM 837 C CA . ALA A 1 112 ? -9.977 1.976 21.685 1.00 96.00 112 ALA A CA 1
ATOM 838 C C . ALA A 1 112 ? -11.295 1.188 21.768 1.00 96.00 112 ALA A C 1
ATOM 840 O O . ALA A 1 112 ? -12.019 1.089 20.780 1.00 96.00 112 ALA A O 1
ATOM 841 N N . ALA A 1 113 ? -11.622 0.630 22.929 1.00 94.44 113 ALA A N 1
ATOM 842 C CA . ALA A 1 113 ? -12.919 -0.001 23.173 1.00 94.44 113 ALA A CA 1
ATOM 843 C C . ALA A 1 113 ? -13.998 1.068 23.462 1.00 94.44 113 ALA A C 1
ATOM 845 O O . ALA A 1 113 ? -13.649 2.172 23.892 1.00 94.44 113 ALA A O 1
ATOM 846 N N . PRO A 1 114 ? -15.296 0.773 23.260 1.00 90.56 114 PRO A N 1
ATOM 847 C CA . PRO A 1 114 ? -16.382 1.657 23.656 1.00 90.56 114 PRO A CA 1
ATOM 848 C C . PRO A 1 114 ? -16.298 2.062 25.127 1.00 90.56 114 PRO A C 1
ATOM 850 O O . PRO A 1 114 ? -16.100 1.232 26.015 1.00 90.56 114 PRO A O 1
ATOM 853 N N . THR A 1 115 ? -16.517 3.343 25.395 1.00 83.81 115 THR A N 1
ATOM 854 C CA . THR A 1 115 ? -16.762 3.864 26.738 1.00 83.81 115 THR A CA 1
ATOM 855 C C . THR A 1 115 ? -18.267 3.821 27.029 1.00 83.81 115 THR A C 1
ATOM 857 O O . THR A 1 115 ? -19.078 4.195 26.187 1.00 83.81 115 THR A O 1
ATOM 860 N N . GLY A 1 116 ? -18.669 3.342 28.211 1.00 69.88 116 GLY A N 1
ATOM 861 C CA . GLY A 1 116 ? -20.072 3.380 28.667 1.00 69.88 116 GLY A CA 1
ATOM 862 C C . GLY A 1 116 ? -20.782 2.027 28.796 1.00 69.88 116 GLY A C 1
ATOM 863 O O . GLY A 1 116 ? -21.800 1.952 29.480 1.00 69.88 116 GLY A O 1
ATOM 864 N N . ALA A 1 117 ? -20.234 0.943 28.239 1.00 59.31 117 ALA A N 1
ATOM 865 C CA . ALA A 1 117 ? -20.502 -0.402 28.755 1.00 59.31 117 ALA A CA 1
ATOM 866 C C . ALA A 1 117 ? -19.696 -0.576 30.056 1.00 59.31 117 ALA A C 1
ATOM 868 O O . ALA A 1 117 ? -18.628 0.025 30.168 1.00 59.31 117 ALA A O 1
ATOM 869 N N . ALA A 1 118 ? -20.207 -1.320 31.046 1.00 60.50 118 ALA A N 1
ATOM 870 C CA . ALA A 1 118 ? -19.616 -1.466 32.387 1.00 60.50 118 ALA A CA 1
ATOM 871 C C . ALA A 1 118 ? -18.075 -1.361 32.375 1.00 60.50 118 ALA A C 1
ATOM 873 O O . ALA A 1 118 ? -17.402 -2.127 31.679 1.00 60.50 118 ALA A O 1
ATOM 874 N N . THR A 1 119 ? -17.555 -0.382 33.124 1.00 54.50 119 THR A N 1
ATOM 875 C CA . THR A 1 119 ? -16.276 0.360 33.003 1.00 54.50 119 THR A CA 1
ATOM 876 C C . THR A 1 119 ? -14.971 -0.458 33.013 1.00 54.50 119 THR A C 1
ATOM 878 O O . THR A 1 119 ? -13.884 0.103 33.086 1.00 54.50 119 THR A O 1
ATOM 881 N N . SER A 1 120 ? -15.054 -1.782 32.928 1.00 57.66 120 SER A N 1
ATOM 882 C CA . SER A 1 120 ? -13.958 -2.741 33.068 1.00 57.66 120 SER A CA 1
ATOM 883 C C . SER A 1 120 ? -13.936 -3.808 31.964 1.00 57.66 120 SER A C 1
ATOM 885 O O . SER 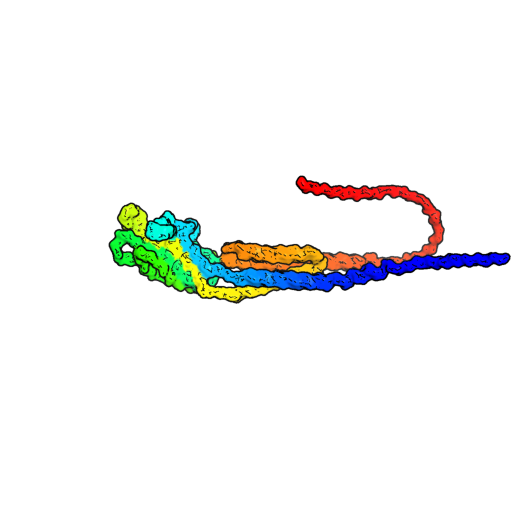A 1 120 ? -13.085 -4.700 31.997 1.00 57.66 120 SER A O 1
ATOM 887 N N . THR A 1 121 ? -14.865 -3.785 31.009 1.00 69.38 121 THR A N 1
ATOM 888 C CA . THR A 1 121 ? -14.958 -4.863 30.018 1.00 69.38 121 THR A CA 1
ATOM 889 C C . THR A 1 121 ? -13.934 -4.668 28.902 1.00 69.38 121 THR A C 1
ATOM 891 O O . THR A 1 121 ? -14.096 -3.882 27.975 1.00 69.38 121 THR A O 1
ATOM 894 N N . LEU A 1 122 ? -12.824 -5.389 29.037 1.00 86.19 122 LEU A N 1
ATOM 895 C CA . LEU A 1 122 ? -11.828 -5.582 27.994 1.00 86.19 122 LEU A CA 1
ATOM 896 C C . LEU A 1 122 ? -12.496 -6.224 26.774 1.00 86.19 122 LEU A C 1
ATOM 898 O O . LEU A 1 122 ? -13.150 -7.260 26.893 1.00 86.19 122 LEU A O 1
ATOM 902 N N . GLN A 1 123 ? -12.327 -5.611 25.604 1.00 92.50 123 GLN A N 1
ATOM 903 C CA . GLN A 1 123 ? -12.906 -6.110 24.362 1.00 92.50 123 GLN A CA 1
ATOM 904 C C . GLN A 1 123 ? -11.855 -6.895 23.590 1.00 92.50 123 GLN A C 1
ATOM 906 O O . GLN A 1 123 ? -10.787 -6.378 23.266 1.00 92.50 123 GLN A O 1
ATOM 911 N N . LEU A 1 124 ? -12.153 -8.154 23.286 1.00 96.31 124 LEU A N 1
ATOM 912 C CA . LEU A 1 124 ? -11.272 -8.980 22.472 1.00 96.31 124 LEU A CA 1
ATOM 913 C C . LEU A 1 124 ? -11.499 -8.666 20.990 1.00 96.31 124 LEU A C 1
ATOM 915 O O . LEU A 1 124 ? -12.629 -8.702 20.498 1.00 96.31 124 LEU A O 1
ATOM 919 N N . VAL A 1 125 ? -10.416 -8.363 20.277 1.00 98.12 125 VAL A N 1
ATOM 920 C CA . VAL A 1 125 ? -10.429 -8.136 18.827 1.00 98.12 125 VAL A CA 1
ATOM 921 C C . VAL A 1 125 ? -9.534 -9.161 18.156 1.00 98.12 125 VAL A C 1
ATOM 923 O O . VAL A 1 125 ? -8.323 -9.153 18.363 1.00 98.12 125 VAL A O 1
ATOM 926 N N . ALA A 1 126 ? -10.115 -10.032 17.335 1.00 98.62 126 ALA A N 1
ATOM 927 C CA . ALA A 1 126 ? -9.342 -10.917 16.477 1.00 98.62 126 ALA A CA 1
ATOM 928 C C . ALA A 1 126 ? -8.870 -10.136 15.246 1.00 98.62 126 ALA A C 1
ATOM 930 O O . ALA A 1 126 ? -9.675 -9.563 14.510 1.00 98.62 126 ALA A O 1
ATOM 931 N N . VAL A 1 127 ? -7.560 -10.106 15.040 1.00 98.69 127 VAL A N 1
ATOM 932 C CA . VAL A 1 127 ? -6.905 -9.459 13.908 1.00 98.69 127 VAL A CA 1
ATOM 933 C C . VAL A 1 127 ? -6.475 -10.543 12.939 1.00 98.69 127 VAL A C 1
ATOM 935 O O . VAL A 1 127 ? -5.675 -11.411 13.290 1.00 98.69 127 VAL A O 1
ATOM 938 N N . ASN A 1 128 ? -6.981 -10.467 11.716 1.00 98.62 128 ASN A N 1
ATOM 939 C CA . ASN A 1 128 ? -6.603 -11.352 10.628 1.00 98.62 128 ASN A CA 1
ATOM 940 C C . ASN A 1 128 ? -5.887 -10.553 9.540 1.00 98.62 128 ASN A C 1
ATOM 942 O O . ASN A 1 128 ? -6.320 -9.457 9.189 1.00 98.62 128 ASN A O 1
ATOM 946 N N . LEU A 1 129 ? -4.839 -11.130 8.967 1.00 98.12 129 LEU A N 1
ATOM 947 C CA . LEU A 1 129 ? -4.149 -10.622 7.790 1.00 98.12 129 LEU A CA 1
ATOM 948 C C . LEU A 1 129 ? -4.383 -11.595 6.637 1.00 98.12 129 LEU A C 1
ATOM 950 O O . LEU A 1 129 ? -4.072 -12.778 6.758 1.00 98.12 129 LEU A O 1
ATOM 954 N N . ASN A 1 130 ? -4.968 -11.127 5.534 1.00 97.06 130 ASN A N 1
ATOM 955 C CA . ASN A 1 130 ? -5.270 -11.958 4.361 1.00 97.06 130 ASN A CA 1
ATOM 956 C C . ASN A 1 130 ? -6.010 -13.258 4.732 1.00 97.06 130 ASN A C 1
ATOM 958 O O . ASN A 1 130 ? -5.646 -14.349 4.299 1.00 97.06 130 ASN A O 1
ATOM 962 N N . ARG A 1 131 ? -7.045 -13.136 5.579 1.00 97.00 131 ARG A N 1
ATOM 963 C CA . ARG A 1 131 ? -7.861 -14.243 6.130 1.00 97.00 131 ARG A CA 1
ATOM 964 C C . ARG A 1 131 ? -7.122 -15.212 7.064 1.00 97.00 131 ARG A C 1
ATOM 966 O O . ARG A 1 131 ? -7.740 -16.149 7.558 1.00 97.00 131 ARG A O 1
ATOM 973 N N . THR A 1 132 ? -5.847 -14.973 7.352 1.00 97.88 132 THR A N 1
ATOM 974 C CA . THR A 1 132 ? -5.067 -15.746 8.323 1.00 97.88 132 THR A CA 1
ATOM 975 C C . THR A 1 132 ? -5.101 -15.042 9.671 1.00 97.88 132 THR A C 1
ATOM 977 O O . THR A 1 132 ? -4.916 -13.829 9.738 1.00 97.88 132 THR A O 1
ATOM 980 N N . HIS A 1 133 ? -5.361 -15.778 10.750 1.00 98.19 133 HIS A N 1
ATOM 981 C CA . HIS A 1 133 ? -5.345 -15.210 12.098 1.00 98.19 133 HIS A CA 1
ATOM 982 C C . HIS A 1 133 ? -3.931 -14.772 12.483 1.00 98.19 133 HIS A C 1
ATOM 984 O O . HIS A 1 133 ? -2.981 -15.539 12.334 1.00 98.19 133 HIS A O 1
ATOM 990 N N . LEU A 1 134 ? -3.804 -13.527 12.945 1.00 98.00 134 LEU A N 1
ATOM 991 C CA . LEU A 1 134 ? -2.532 -12.933 13.344 1.00 98.00 134 LEU A CA 1
ATOM 992 C C . LEU A 1 134 ? -2.415 -12.842 14.866 1.00 98.00 134 LEU A C 1
ATOM 994 O O . LEU A 1 134 ? -1.402 -13.236 15.438 1.00 98.00 134 LEU A O 1
ATOM 998 N N . ALA A 1 135 ? -3.441 -12.296 15.524 1.00 98.56 135 ALA A N 1
ATOM 999 C CA . ALA A 1 135 ? -3.476 -12.141 16.974 1.00 98.56 135 ALA A CA 1
ATOM 1000 C C . ALA A 1 135 ? -4.899 -11.887 17.481 1.00 98.56 135 ALA A C 1
ATOM 1002 O O . ALA A 1 135 ? -5.772 -11.444 16.737 1.00 98.56 135 ALA A O 1
ATOM 1003 N N . THR A 1 136 ? -5.111 -12.092 18.781 1.00 98.56 136 THR A N 1
ATOM 1004 C CA . THR A 1 136 ? -6.297 -11.598 19.493 1.00 98.56 136 THR A CA 1
ATOM 1005 C C . THR A 1 136 ? -5.853 -10.546 20.499 1.00 98.56 136 THR A C 1
ATOM 1007 O O . THR A 1 136 ? -5.056 -10.829 21.390 1.00 98.56 136 THR A O 1
ATOM 1010 N N . LEU A 1 137 ? -6.338 -9.318 20.332 1.00 98.19 137 LEU A N 1
ATOM 1011 C CA . LEU A 1 137 ? -5.915 -8.159 21.105 1.00 98.19 137 LEU A CA 1
ATOM 1012 C C . LEU A 1 137 ? -6.898 -7.849 22.240 1.00 98.19 137 LEU A C 1
ATOM 1014 O O . LEU A 1 137 ? -8.095 -7.726 21.972 1.00 98.19 137 LEU A O 1
ATOM 1018 N N . PRO A 1 138 ? -6.414 -7.646 23.478 1.00 96.75 138 PRO A N 1
ATOM 1019 C CA . PRO A 1 138 ? -7.200 -7.056 24.553 1.00 96.75 138 PRO A CA 1
ATOM 1020 C C . PRO A 1 138 ? -7.289 -5.532 24.377 1.00 96.75 138 PRO A C 1
ATOM 1022 O O . PRO A 1 138 ? -6.371 -4.787 24.746 1.00 96.75 138 PRO A O 1
ATOM 1025 N N . VAL A 1 139 ? -8.386 -5.052 23.794 1.00 96.44 139 VAL A N 1
ATOM 1026 C CA . VAL A 1 139 ? -8.604 -3.623 23.554 1.00 96.44 139 VAL A CA 1
ATOM 1027 C C . VAL A 1 139 ? -9.218 -2.957 24.784 1.00 96.44 139 VAL A C 1
ATOM 1029 O O . VAL A 1 139 ? -10.227 -3.413 25.321 1.00 96.44 139 VAL A O 1
ATOM 1032 N N . LEU A 1 140 ? -8.571 -1.883 25.245 1.00 94.38 140 LEU A N 1
ATOM 1033 C CA . LEU A 1 140 ? -8.983 -1.102 26.413 1.00 94.38 140 LEU A CA 1
ATOM 1034 C C . LEU A 1 140 ? -9.759 0.157 25.988 1.00 94.38 140 LEU A C 1
ATOM 1036 O O . LEU A 1 140 ? -9.552 0.635 24.873 1.00 94.38 140 LEU A O 1
ATOM 1040 N N . PRO A 1 141 ? -10.595 0.748 26.866 1.00 92.56 141 PRO A N 1
ATOM 1041 C CA . PRO A 1 141 ? -11.354 1.963 26.536 1.00 92.56 141 PRO A CA 1
ATOM 1042 C C . PRO A 1 141 ? -10.488 3.196 26.240 1.00 92.56 141 PRO A C 1
ATOM 1044 O O . PRO A 1 141 ? -10.922 4.124 25.567 1.00 92.56 141 PRO A O 1
ATOM 1047 N N . VAL A 1 142 ? -9.249 3.219 26.740 1.00 93.25 142 VAL A N 1
ATOM 1048 C CA . VAL A 1 142 ? -8.284 4.285 26.443 1.00 93.25 142 VAL A CA 1
ATOM 1049 C C . VAL A 1 142 ? -7.574 3.970 25.121 1.00 93.25 142 VAL A C 1
ATOM 1051 O O . VAL A 1 142 ? -7.050 2.858 25.001 1.00 93.25 142 VAL A O 1
ATOM 1054 N N . PRO A 1 143 ? -7.480 4.923 24.171 1.00 95.62 143 PRO A N 1
ATOM 1055 C CA . PRO A 1 143 ? -6.767 4.720 22.912 1.00 95.62 143 PRO A CA 1
ATOM 1056 C C . PRO A 1 143 ? -5.328 4.236 23.107 1.00 95.62 143 PRO A C 1
ATOM 1058 O O . PRO A 1 143 ? -4.548 4.827 23.857 1.00 95.62 143 PRO A O 1
ATOM 1061 N N . ARG A 1 144 ? -4.970 3.141 22.428 1.00 96.94 144 ARG A N 1
ATOM 1062 C CA . ARG A 1 144 ? -3.633 2.531 22.472 1.00 96.94 144 ARG A CA 1
ATOM 1063 C C . ARG A 1 144 ? -3.189 2.053 21.098 1.00 96.94 144 ARG A C 1
ATOM 1065 O O . ARG A 1 144 ? -4.000 1.676 20.253 1.00 96.94 144 ARG A O 1
ATOM 1072 N N . VAL A 1 145 ? -1.873 2.047 20.890 1.00 98.38 145 VAL A N 1
ATOM 1073 C CA . VAL A 1 145 ? -1.250 1.502 19.680 1.00 98.38 145 VAL A CA 1
ATOM 1074 C C . VAL A 1 145 ? -0.811 0.066 19.943 1.00 98.38 145 VAL A C 1
ATOM 1076 O O . VAL A 1 145 ? 0.118 -0.177 20.712 1.00 98.38 145 VAL A O 1
ATOM 1079 N N . TYR A 1 146 ? -1.457 -0.877 19.271 1.00 98.44 146 TYR A N 1
ATOM 1080 C CA . TYR A 1 146 ? -1.135 -2.298 19.307 1.00 98.44 146 TYR A CA 1
ATOM 1081 C C . TYR A 1 146 ? -0.194 -2.625 18.155 1.00 98.44 146 TYR A C 1
ATOM 1083 O O . TYR A 1 146 ? -0.525 -2.358 17.003 1.00 98.44 146 TYR A O 1
ATOM 1091 N N . ARG A 1 147 ? 0.983 -3.178 18.456 1.00 98.50 147 ARG A N 1
ATOM 1092 C CA . ARG A 1 147 ? 1.999 -3.529 17.458 1.00 98.50 147 ARG A CA 1
ATOM 1093 C C . ARG A 1 147 ? 2.066 -5.040 17.291 1.00 98.50 147 ARG A C 1
ATOM 1095 O O . ARG A 1 147 ? 2.254 -5.754 18.270 1.00 98.50 147 ARG A O 1
ATOM 1102 N N . LEU A 1 148 ? 1.924 -5.500 16.058 1.00 98.44 148 LEU A N 1
ATOM 1103 C CA . LEU A 1 148 ? 1.903 -6.900 15.666 1.00 98.44 148 LEU A CA 1
ATOM 1104 C C . LEU A 1 148 ? 2.947 -7.139 14.578 1.00 98.44 148 LEU A C 1
ATOM 1106 O O . LEU A 1 148 ? 3.095 -6.330 13.661 1.00 98.44 148 LEU A O 1
ATOM 1110 N N . LEU A 1 149 ? 3.658 -8.258 14.675 1.00 98.19 149 LEU A N 1
ATOM 1111 C CA . LEU A 1 149 ? 4.542 -8.723 13.614 1.00 98.19 149 LEU A CA 1
ATOM 1112 C C . LEU A 1 149 ? 3.704 -9.460 12.568 1.00 98.19 149 LEU A C 1
ATOM 1114 O O . LEU A 1 149 ? 3.077 -10.461 12.891 1.00 98.19 149 LEU A O 1
ATOM 1118 N N . ALA A 1 150 ? 3.714 -8.974 11.332 1.00 97.56 150 ALA A N 1
ATOM 1119 C CA . ALA A 1 150 ? 3.105 -9.606 10.172 1.00 97.56 150 ALA A CA 1
ATOM 1120 C C . ALA A 1 150 ? 4.196 -10.349 9.377 1.00 97.56 150 ALA A C 1
ATOM 1122 O O . ALA A 1 150 ? 5.021 -9.705 8.721 1.00 97.56 150 ALA A O 1
ATOM 1123 N N . PRO A 1 151 ? 4.253 -11.688 9.455 1.00 96.44 151 PRO A N 1
ATOM 1124 C CA . PRO A 1 151 ? 5.335 -12.447 8.849 1.00 96.44 151 PRO A CA 1
ATOM 1125 C C . PRO A 1 151 ? 5.210 -12.487 7.321 1.00 96.44 151 PRO A C 1
ATOM 1127 O O . PRO A 1 151 ? 4.112 -12.588 6.773 1.00 96.44 151 PRO A O 1
ATOM 1130 N N . ARG A 1 152 ? 6.352 -12.500 6.627 1.00 94.44 152 ARG A N 1
ATOM 1131 C CA . ARG A 1 152 ? 6.472 -12.432 5.160 1.00 94.44 152 ARG A CA 1
ATOM 1132 C C . ARG A 1 152 ? 5.600 -13.426 4.395 1.00 94.44 152 ARG A C 1
ATOM 1134 O O . ARG A 1 152 ? 5.116 -13.109 3.318 1.00 94.44 152 ARG A O 1
ATOM 1141 N N . HIS A 1 153 ? 5.384 -14.624 4.942 1.00 95.38 153 HIS A N 1
ATOM 1142 C CA . HIS A 1 153 ? 4.602 -15.678 4.285 1.00 95.38 153 HIS A CA 1
ATOM 1143 C C . HIS A 1 153 ? 3.095 -15.378 4.251 1.00 95.38 153 HIS A C 1
ATOM 1145 O O . HIS A 1 153 ? 2.369 -16.031 3.511 1.00 95.38 153 HIS A O 1
ATOM 1151 N N . GLN A 1 154 ? 2.630 -14.405 5.040 1.00 95.81 154 GLN A N 1
ATOM 1152 C CA . GLN A 1 154 ? 1.251 -13.915 5.018 1.00 95.81 154 GLN A CA 1
ATOM 1153 C C . GLN A 1 154 ? 1.101 -12.648 4.172 1.00 95.81 154 GLN A C 1
ATOM 1155 O O . GLN A 1 154 ? -0.024 -12.200 3.978 1.00 95.81 154 GLN A O 1
ATOM 1160 N N . ILE A 1 155 ? 2.198 -12.061 3.677 1.00 94.31 155 ILE A N 1
ATOM 1161 C CA . ILE A 1 155 ? 2.170 -10.828 2.885 1.00 94.31 155 ILE A CA 1
ATOM 1162 C C . ILE A 1 155 ? 1.916 -11.158 1.418 1.00 94.31 155 ILE A C 1
ATOM 1164 O O . ILE A 1 155 ? 2.614 -11.969 0.812 1.00 94.31 155 ILE A O 1
ATOM 1168 N N . VAL A 1 156 ? 0.936 -10.481 0.827 1.00 91.88 156 VAL A N 1
ATOM 1169 C CA . VAL A 1 156 ? 0.584 -10.614 -0.585 1.00 91.88 156 VAL A CA 1
ATOM 1170 C C . VAL A 1 156 ? 1.085 -9.394 -1.358 1.00 91.88 156 VAL A C 1
ATOM 1172 O O . VAL A 1 156 ? 0.818 -8.245 -1.007 1.00 91.88 156 VAL A O 1
ATOM 1175 N N . ILE A 1 157 ? 1.798 -9.657 -2.459 1.00 84.38 157 ILE A N 1
ATOM 1176 C CA . ILE A 1 157 ? 2.420 -8.627 -3.311 1.00 84.38 157 ILE A CA 1
ATOM 1177 C C . ILE A 1 157 ? 1.380 -7.676 -3.910 1.00 84.38 157 ILE A C 1
ATOM 1179 O O . ILE A 1 157 ? 1.672 -6.505 -4.114 1.00 84.38 157 ILE A O 1
ATOM 1183 N N . ALA A 1 158 ? 0.172 -8.158 -4.206 1.00 84.06 158 ALA A N 1
ATOM 1184 C CA . ALA A 1 158 ? -0.876 -7.354 -4.837 1.00 84.06 158 ALA A CA 1
ATOM 1185 C C . ALA A 1 158 ? -1.541 -6.337 -3.883 1.00 84.06 158 ALA A C 1
ATOM 1187 O O . ALA A 1 158 ? -2.214 -5.413 -4.345 1.00 84.06 158 ALA A O 1
ATOM 1188 N N . GLY A 1 159 ? -1.346 -6.487 -2.571 1.00 91.25 159 GLY A N 1
ATOM 1189 C CA . GLY A 1 159 ? -2.061 -5.757 -1.526 1.00 91.25 159 GLY A CA 1
ATOM 1190 C C . GLY A 1 159 ? -2.461 -6.693 -0.392 1.00 91.25 159 GLY A C 1
ATOM 1191 O O . GLY A 1 159 ? -2.466 -7.908 -0.570 1.00 91.25 159 GLY A O 1
ATOM 1192 N N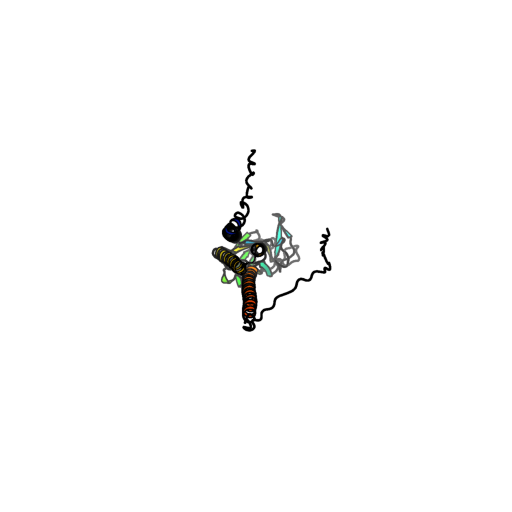 . ASN A 1 160 ? -2.767 -6.130 0.771 1.00 95.56 160 ASN A N 1
ATOM 1193 C CA . ASN A 1 160 ? -3.068 -6.895 1.976 1.00 95.56 160 ASN A CA 1
ATOM 1194 C C . ASN A 1 160 ? -4.363 -6.409 2.614 1.00 95.56 160 ASN A C 1
ATOM 1196 O O . ASN A 1 160 ? -4.575 -5.208 2.718 1.00 95.56 160 ASN A O 1
ATOM 1200 N N . ASP A 1 161 ? -5.178 -7.324 3.117 1.00 98.06 161 ASP A N 1
ATOM 1201 C CA . ASP A 1 161 ? -6.413 -6.991 3.819 1.00 98.06 161 ASP A CA 1
ATOM 1202 C C . ASP A 1 161 ? -6.262 -7.312 5.307 1.00 98.06 161 ASP A C 1
ATOM 1204 O O . ASP A 1 161 ? -6.026 -8.462 5.692 1.00 98.06 161 ASP A O 1
ATOM 1208 N N . ILE A 1 162 ? -6.424 -6.300 6.159 1.00 98.44 162 ILE A N 1
ATOM 1209 C CA . ILE A 1 162 ? -6.471 -6.472 7.612 1.00 98.44 162 ILE A CA 1
ATOM 1210 C C . ILE A 1 162 ? -7.923 -6.498 8.036 1.00 98.44 162 ILE A C 1
ATOM 1212 O O . ILE A 1 162 ? -8.617 -5.496 7.908 1.00 98.44 162 ILE A O 1
ATOM 1216 N N . THR A 1 163 ? -8.373 -7.622 8.576 1.00 98.75 163 THR A N 1
ATOM 1217 C CA . THR A 1 163 ? -9.735 -7.771 9.086 1.00 98.75 163 THR A CA 1
ATOM 1218 C C . THR A 1 163 ? -9.726 -7.776 10.607 1.00 98.75 163 THR A C 1
ATOM 1220 O O . THR A 1 163 ? -9.024 -8.567 11.233 1.00 98.75 163 THR A O 1
ATOM 1223 N N . LEU A 1 164 ? -10.513 -6.888 11.198 1.00 98.75 164 LEU A N 1
ATOM 1224 C CA . LEU A 1 164 ? -10.780 -6.785 12.622 1.00 98.75 164 LEU A CA 1
ATOM 1225 C C . LEU A 1 164 ? -12.142 -7.422 12.883 1.00 98.75 164 LEU A C 1
ATOM 1227 O O . LEU A 1 164 ? -13.152 -6.953 12.362 1.00 98.75 164 LEU A O 1
ATOM 1231 N N . ARG A 1 165 ? -12.176 -8.482 13.688 1.00 98.62 165 ARG A N 1
ATOM 1232 C CA . ARG A 1 165 ? -13.422 -9.104 14.148 1.00 98.62 165 ARG A CA 1
ATOM 1233 C C . ARG A 1 165 ? -13.582 -8.842 15.629 1.00 98.62 165 ARG A C 1
ATOM 1235 O O . ARG A 1 165 ? -12.661 -9.090 16.410 1.00 98.62 165 ARG A O 1
ATOM 1242 N N . THR A 1 166 ? -14.735 -8.327 16.016 1.00 96.50 166 THR A N 1
ATOM 1243 C CA . THR A 1 166 ? -14.982 -7.903 17.390 1.00 96.50 166 THR A CA 1
ATOM 1244 C C . THR A 1 166 ? -16.427 -8.153 17.790 1.00 96.50 166 THR A C 1
ATOM 1246 O O . THR A 1 166 ? -17.334 -8.139 16.963 1.00 96.50 166 THR A O 1
ATOM 1249 N N . THR A 1 167 ? -16.651 -8.391 19.078 1.00 94.88 167 THR A N 1
ATOM 1250 C CA . THR A 1 167 ? -17.998 -8.399 19.646 1.00 94.88 167 THR A CA 1
ATOM 1251 C C . THR A 1 167 ? -18.532 -6.975 19.670 1.00 94.88 167 THR A C 1
ATOM 1253 O O . THR A 1 167 ? -17.867 -6.090 20.203 1.00 94.88 167 THR A O 1
ATOM 1256 N N . THR A 1 168 ? -19.724 -6.740 19.136 1.00 94.75 168 THR A N 1
ATOM 1257 C CA . THR A 1 168 ? -20.351 -5.417 19.180 1.00 94.75 168 THR A CA 1
ATOM 1258 C C . THR A 1 168 ? -21.164 -5.232 20.452 1.00 94.75 168 THR A C 1
ATOM 1260 O O . THR A 1 168 ? -21.789 -6.168 20.948 1.00 94.75 168 THR A O 1
ATOM 1263 N N . THR A 1 169 ? -21.202 -4.005 20.955 1.00 92.25 169 THR A N 1
ATOM 1264 C CA . THR A 1 169 ? -22.036 -3.602 22.090 1.00 92.25 169 THR A CA 1
ATOM 1265 C C . THR A 1 169 ? -22.868 -2.387 21.712 1.00 92.25 169 THR A C 1
ATOM 1267 O O . THR A 1 169 ? -22.489 -1.611 20.834 1.00 92.25 169 THR A O 1
ATOM 1270 N N . ARG A 1 170 ? -24.020 -2.225 22.360 1.00 91.00 170 ARG A N 1
ATOM 1271 C CA . ARG A 1 170 ? -24.868 -1.050 22.172 1.00 91.00 170 ARG A CA 1
ATOM 1272 C C . ARG A 1 170 ? -24.625 -0.075 23.313 1.00 91.00 170 ARG A C 1
ATOM 1274 O O . ARG A 1 170 ? -24.917 -0.388 24.466 1.00 91.00 170 ARG A O 1
ATOM 1281 N N . VAL A 1 171 ? -24.066 1.086 22.990 1.00 88.00 171 VAL A N 1
ATOM 1282 C CA . VAL A 1 171 ? -23.813 2.153 23.965 1.00 88.00 171 VAL A CA 1
ATOM 1283 C C . VAL A 1 171 ? -25.135 2.876 24.262 1.00 88.00 171 VAL A C 1
ATOM 1285 O O . VAL A 1 171 ? -25.889 3.147 23.326 1.00 88.00 171 VAL A O 1
ATOM 1288 N N . PRO A 1 172 ? -25.460 3.198 25.528 1.00 87.75 172 PRO A N 1
ATOM 1289 C CA . PRO A 1 172 ? -26.673 3.945 25.852 1.00 87.75 172 PRO A CA 1
ATOM 1290 C C . PRO A 1 172 ? -26.784 5.249 25.048 1.00 87.75 172 PRO A C 1
ATOM 1292 O O . PRO A 1 172 ? -25.856 6.051 25.024 1.00 87.75 172 PRO A O 1
ATOM 1295 N N . GLY A 1 173 ? -27.925 5.461 24.388 1.00 90.88 173 GLY A N 1
ATOM 1296 C CA . GLY A 1 173 ? -28.165 6.627 23.527 1.00 90.88 173 GLY A CA 1
ATOM 1297 C C . GLY A 1 173 ? -27.750 6.445 22.061 1.00 90.88 173 GLY A C 1
ATOM 1298 O O . GLY A 1 173 ? -28.229 7.195 21.214 1.00 90.88 173 GLY A O 1
ATOM 1299 N N . ASP A 1 174 ? -26.960 5.418 21.736 1.00 92.81 174 ASP A N 1
ATOM 1300 C CA . ASP A 1 174 ? -26.641 5.033 20.360 1.00 92.81 174 ASP A CA 1
ATOM 1301 C C . ASP A 1 174 ? -27.428 3.775 19.958 1.00 92.81 174 ASP A C 1
ATOM 1303 O O . ASP A 1 174 ? -27.513 2.792 20.695 1.00 92.81 174 ASP A O 1
ATOM 1307 N N . ARG A 1 175 ? -28.049 3.802 18.776 1.00 95.06 175 ARG A N 1
ATOM 1308 C CA . ARG A 1 175 ? -28.828 2.668 18.248 1.00 95.06 175 ARG A CA 1
ATOM 1309 C C . ARG A 1 175 ? -27.965 1.653 17.504 1.00 95.06 175 ARG A C 1
ATOM 1311 O O . ARG A 1 175 ? -28.449 0.564 17.204 1.00 95.06 175 ARG A O 1
ATOM 1318 N N . ARG A 1 176 ? -26.730 2.017 17.161 1.00 96.12 176 ARG A N 1
ATOM 1319 C CA . ARG A 1 176 ? -25.805 1.186 16.393 1.00 96.12 176 ARG A CA 1
ATOM 1320 C C . ARG A 1 176 ? -25.213 0.092 17.276 1.00 96.12 176 ARG A C 1
ATOM 1322 O O . ARG A 1 176 ? -24.984 0.288 18.467 1.00 96.12 176 ARG A O 1
ATOM 1329 N N . ASP A 1 177 ? -24.908 -1.042 16.658 1.00 95.25 177 ASP A N 1
ATOM 1330 C CA . ASP A 1 177 ? -24.059 -2.054 17.273 1.00 95.25 177 ASP A CA 1
ATOM 1331 C C . ASP A 1 177 ? -22.598 -1.669 16.986 1.00 95.25 177 ASP A C 1
ATOM 1333 O O . ASP A 1 177 ? -22.148 -1.648 15.833 1.00 95.25 177 ASP A O 1
ATOM 1337 N N . LEU A 1 178 ? -21.885 -1.271 18.041 1.00 95.56 178 LEU A N 1
ATOM 1338 C CA . LEU A 1 178 ? -20.556 -0.672 17.964 1.00 95.56 178 LEU A CA 1
ATOM 1339 C C . LEU A 1 178 ? -19.492 -1.673 18.413 1.00 95.56 178 LEU A C 1
ATOM 1341 O O . LEU A 1 178 ? -19.556 -2.225 19.513 1.00 95.56 178 LEU A O 1
ATOM 1345 N N . GLY A 1 179 ? -18.510 -1.910 17.548 1.00 96.06 179 GLY A N 1
ATOM 1346 C CA . GLY A 1 179 ? -17.278 -2.618 17.876 1.00 96.06 179 GLY A CA 1
ATOM 1347 C C . GLY A 1 179 ? -16.271 -1.693 18.562 1.00 96.06 179 GLY A C 1
ATOM 1348 O O . GLY A 1 179 ? -16.635 -0.822 19.343 1.00 96.06 179 GLY A O 1
ATOM 1349 N N . VAL A 1 180 ? -14.988 -1.847 18.252 1.00 96.81 180 VAL A N 1
ATOM 1350 C CA . VAL A 1 180 ? -13.935 -0.915 18.684 1.00 96.81 180 VAL A CA 1
ATOM 1351 C C . VAL A 1 180 ? -13.902 0.358 17.837 1.00 96.81 180 VAL A C 1
ATOM 1353 O O . VAL A 1 180 ? -14.238 0.341 16.648 1.00 96.81 180 VAL A O 1
ATOM 1356 N N . VAL A 1 181 ? -13.426 1.447 18.433 1.00 97.19 181 VAL A N 1
ATOM 1357 C CA . VAL A 1 181 ? -12.978 2.654 17.736 1.00 97.19 181 VAL A CA 1
ATOM 1358 C C . VAL A 1 181 ? -11.652 2.367 17.042 1.00 97.19 181 VAL A C 1
ATOM 1360 O O . VAL A 1 181 ? -10.710 1.890 17.677 1.00 97.19 181 VAL A O 1
ATOM 1363 N N . ALA A 1 182 ? -11.548 2.710 15.760 1.00 98.31 182 ALA A N 1
ATOM 1364 C CA . ALA A 1 182 ? -10.303 2.664 15.008 1.00 98.31 182 ALA A CA 1
ATOM 1365 C C . ALA A 1 182 ? -9.920 4.060 14.503 1.00 98.31 182 ALA A C 1
ATOM 1367 O O . ALA A 1 182 ? -10.694 4.725 13.810 1.00 98.31 182 ALA A O 1
ATOM 1368 N N . PHE A 1 183 ? -8.702 4.487 14.833 1.00 98.38 183 PHE A N 1
ATOM 1369 C CA . PHE A 1 183 ? -8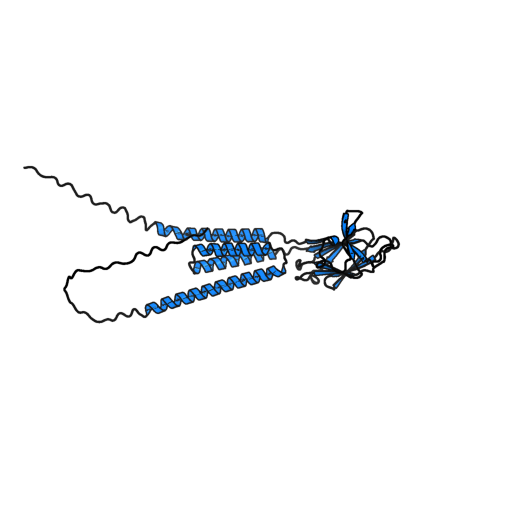.170 5.798 14.455 1.00 98.38 183 PHE A CA 1
ATOM 1370 C C . PHE A 1 183 ? -7.275 5.703 13.223 1.00 98.38 183 PHE A C 1
ATOM 1372 O O . PHE A 1 183 ? -7.452 6.423 12.242 1.00 98.38 183 PHE A O 1
ATOM 1379 N N . ALA A 1 184 ? -6.293 4.806 13.274 1.00 98.44 184 ALA A N 1
ATOM 1380 C CA . ALA A 1 184 ? -5.294 4.664 12.230 1.00 98.44 184 ALA A CA 1
ATOM 1381 C C . ALA A 1 184 ? -4.724 3.248 12.190 1.00 98.44 184 ALA A C 1
ATOM 1383 O O . ALA A 1 184 ? -4.644 2.558 13.210 1.00 98.44 184 ALA A O 1
ATOM 1384 N N . VAL A 1 185 ? -4.266 2.864 11.007 1.00 98.31 185 VAL A N 1
ATOM 1385 C CA . VAL A 1 185 ? -3.492 1.651 10.766 1.00 98.31 185 VAL A CA 1
ATOM 1386 C C . VAL A 1 185 ? -2.184 2.061 10.112 1.00 98.31 185 VAL A C 1
ATOM 1388 O O . VAL A 1 185 ? -2.178 2.757 9.103 1.00 98.31 185 VAL A O 1
ATOM 1391 N N . THR A 1 186 ? -1.064 1.665 10.706 1.00 97.81 186 THR A N 1
ATOM 1392 C CA . THR A 1 186 ? 0.254 1.781 10.082 1.00 97.81 186 THR A CA 1
ATOM 1393 C C . THR A 1 186 ? 0.746 0.396 9.705 1.00 97.81 186 THR A C 1
ATOM 1395 O O . THR A 1 186 ? 0.677 -0.520 10.521 1.00 97.81 186 THR A O 1
ATOM 1398 N N . PHE A 1 187 ? 1.288 0.254 8.506 1.00 96.44 187 PHE A N 1
ATOM 1399 C CA . PHE A 1 187 ? 1.889 -0.980 8.031 1.00 96.44 187 PHE A CA 1
ATOM 1400 C C . PHE A 1 187 ? 3.274 -0.676 7.482 1.00 96.44 187 PHE A C 1
ATOM 1402 O O . PHE A 1 187 ? 3.391 0.019 6.476 1.00 96.44 187 PHE A O 1
ATOM 1409 N N . ALA A 1 188 ? 4.314 -1.121 8.186 1.00 95.00 188 ALA A N 1
ATOM 1410 C CA . ALA A 1 188 ? 5.690 -0.761 7.870 1.00 95.00 188 ALA A CA 1
ATOM 1411 C C . ALA A 1 188 ? 6.552 -1.994 7.592 1.00 95.00 188 ALA A C 1
ATOM 1413 O O . ALA A 1 188 ? 6.572 -2.903 8.414 1.00 95.00 188 ALA A O 1
ATOM 1414 N N . ALA A 1 189 ? 7.283 -2.033 6.482 1.00 92.50 189 ALA A N 1
ATOM 1415 C CA . ALA A 1 189 ? 8.268 -3.079 6.223 1.00 92.50 189 ALA A CA 1
ATOM 1416 C C . ALA A 1 189 ? 9.411 -2.983 7.247 1.00 92.50 189 ALA A C 1
ATOM 1418 O O . ALA A 1 189 ? 9.924 -1.897 7.514 1.00 92.50 189 ALA A O 1
ATOM 1419 N N . LEU A 1 190 ? 9.812 -4.115 7.828 1.00 92.06 190 LEU A N 1
ATOM 1420 C CA . LEU A 1 190 ? 10.899 -4.157 8.813 1.00 92.06 190 LEU A CA 1
ATOM 1421 C C . LEU A 1 190 ? 12.282 -4.113 8.171 1.00 92.06 190 LEU A C 1
ATOM 1423 O O . LEU A 1 190 ? 13.223 -3.618 8.780 1.00 92.06 190 LEU A O 1
ATOM 1427 N N . ASN A 1 191 ? 12.394 -4.633 6.951 1.00 84.75 191 ASN A N 1
ATOM 1428 C CA . ASN A 1 191 ? 13.637 -4.661 6.201 1.00 84.75 191 ASN A CA 1
ATOM 1429 C C . ASN A 1 191 ? 13.427 -4.049 4.826 1.00 84.75 191 ASN A C 1
ATOM 1431 O O . ASN A 1 191 ? 12.481 -4.401 4.110 1.00 84.75 191 ASN A O 1
ATOM 1435 N N . GLU A 1 192 ? 14.366 -3.193 4.440 1.00 74.44 192 GLU A N 1
ATOM 1436 C CA . GLU A 1 192 ? 14.450 -2.710 3.077 1.00 74.44 192 GLU A CA 1
ATOM 1437 C C . GLU A 1 192 ? 14.960 -3.819 2.155 1.00 74.44 192 GLU A C 1
ATOM 1439 O O . GLU A 1 192 ? 15.857 -4.591 2.501 1.00 74.44 192 GLU A O 1
ATOM 1444 N N . THR A 1 193 ? 14.411 -3.903 0.944 1.00 71.69 193 THR A N 1
ATOM 1445 C CA . THR A 1 193 ? 14.968 -4.797 -0.079 1.00 71.69 193 THR A CA 1
ATOM 1446 C C . THR A 1 193 ? 16.187 -4.123 -0.714 1.00 71.69 193 THR A C 1
ATOM 1448 O O . THR A 1 193 ? 16.100 -3.581 -1.812 1.00 71.69 193 THR A O 1
ATOM 1451 N N . VAL A 1 194 ? 17.321 -4.135 -0.006 1.00 74.19 194 VAL A N 1
ATOM 1452 C CA . VAL A 1 194 ? 18.547 -3.387 -0.368 1.00 74.19 194 VAL A CA 1
ATOM 1453 C C . VAL A 1 194 ? 19.117 -3.794 -1.736 1.00 74.19 194 VAL A C 1
ATOM 1455 O O . VAL A 1 194 ? 19.755 -2.991 -2.410 1.00 74.19 194 VAL A O 1
ATOM 1458 N N . TRP A 1 195 ? 18.864 -5.024 -2.192 1.00 76.44 195 TRP A N 1
ATOM 1459 C CA . TRP A 1 195 ? 19.395 -5.523 -3.466 1.00 76.44 195 TRP A CA 1
ATOM 1460 C C . TRP A 1 195 ? 18.594 -5.074 -4.697 1.00 76.44 195 TRP A C 1
ATOM 1462 O O . TRP A 1 195 ? 19.125 -5.094 -5.806 1.00 76.44 195 TRP A O 1
ATOM 1472 N N . LEU A 1 196 ? 17.331 -4.666 -4.539 1.00 74.56 196 LEU A N 1
ATOM 1473 C CA . LEU A 1 196 ? 16.470 -4.363 -5.685 1.00 74.56 196 LEU A CA 1
ATOM 1474 C C . LEU A 1 196 ? 16.875 -3.060 -6.407 1.00 74.56 196 LEU A C 1
ATOM 1476 O O . LEU A 1 196 ? 16.991 -3.098 -7.635 1.00 74.56 196 LEU A O 1
ATOM 1480 N N . PRO A 1 197 ? 17.152 -1.936 -5.709 1.00 75.62 197 PRO A N 1
ATOM 1481 C CA . PRO A 1 197 ? 17.616 -0.708 -6.355 1.00 75.62 197 PRO A CA 1
ATOM 1482 C C . PRO A 1 197 ? 18.863 -0.867 -7.241 1.00 75.62 197 PRO A C 1
ATOM 1484 O O . PRO A 1 197 ? 18.799 -0.440 -8.398 1.00 75.62 197 PRO A O 1
ATOM 1487 N N . PRO A 1 198 ? 19.973 -1.497 -6.791 1.00 78.19 198 PRO A N 1
ATOM 1488 C CA . PRO A 1 198 ? 21.158 -1.634 -7.633 1.00 78.19 198 PRO A CA 1
ATOM 1489 C C . PRO A 1 198 ? 20.918 -2.556 -8.834 1.00 78.19 198 PRO A C 1
ATOM 1491 O O . PRO A 1 198 ? 21.397 -2.253 -9.925 1.00 78.19 198 PRO A O 1
ATOM 1494 N N . VAL A 1 199 ? 20.136 -3.633 -8.685 1.00 79.31 199 VAL A N 1
ATOM 1495 C CA . VAL A 1 199 ? 19.795 -4.527 -9.808 1.00 79.31 199 VAL A CA 1
ATOM 1496 C C . VAL A 1 199 ? 18.943 -3.804 -10.849 1.00 79.31 199 VAL A C 1
ATOM 1498 O O . VAL A 1 199 ? 19.210 -3.908 -12.045 1.00 79.31 199 VAL A O 1
ATOM 1501 N N . GLN A 1 200 ? 17.953 -3.023 -10.415 1.00 74.50 200 GLN A N 1
ATOM 1502 C CA . GLN A 1 200 ? 17.132 -2.233 -11.329 1.00 74.50 200 GLN A CA 1
ATOM 1503 C C . GLN A 1 200 ? 17.963 -1.147 -12.031 1.00 74.50 200 GLN A C 1
ATOM 1505 O O . GLN A 1 200 ? 17.794 -0.929 -13.230 1.00 74.50 200 GLN A O 1
ATOM 1510 N N . ALA A 1 201 ? 18.896 -0.506 -11.320 1.00 77.31 201 ALA A N 1
ATOM 1511 C CA . ALA A 1 201 ? 19.794 0.491 -11.902 1.00 77.31 201 ALA A CA 1
ATOM 1512 C C . ALA A 1 201 ? 20.720 -0.126 -12.949 1.00 77.31 201 ALA A C 1
ATOM 1514 O O . ALA A 1 201 ? 20.876 0.441 -14.033 1.00 77.31 201 ALA A O 1
ATOM 1515 N N . ALA A 1 202 ? 21.273 -1.306 -12.661 1.00 81.06 202 ALA A N 1
ATOM 1516 C CA . ALA A 1 202 ? 22.064 -2.068 -13.616 1.00 81.06 202 ALA A CA 1
ATOM 1517 C C . ALA A 1 202 ? 21.231 -2.428 -14.855 1.00 81.06 202 ALA A C 1
ATOM 1519 O O . ALA A 1 202 ? 21.656 -2.136 -15.966 1.00 81.06 202 ALA A O 1
ATOM 1520 N N . ALA A 1 203 ? 20.015 -2.957 -14.680 1.00 78.38 203 ALA A N 1
ATOM 1521 C CA . ALA A 1 203 ? 19.142 -3.343 -15.788 1.00 78.38 203 ALA A CA 1
ATOM 1522 C C . ALA A 1 203 ? 18.773 -2.160 -16.703 1.00 78.38 203 ALA A C 1
ATOM 1524 O O . ALA A 1 203 ? 18.908 -2.262 -17.923 1.00 78.38 203 ALA A O 1
ATOM 1525 N N . VAL A 1 204 ? 18.358 -1.022 -16.132 1.00 75.00 204 VAL A N 1
ATOM 1526 C CA . VAL A 1 204 ? 18.017 0.190 -16.902 1.00 75.00 204 VAL A CA 1
ATOM 1527 C C . VAL A 1 204 ? 19.247 0.747 -17.621 1.00 75.00 204 VAL A C 1
ATOM 1529 O O . VAL A 1 204 ? 19.164 1.106 -18.796 1.00 75.00 204 VAL A O 1
ATOM 1532 N N . SER A 1 205 ? 20.404 0.765 -16.953 1.00 75.88 205 SER A N 1
ATOM 1533 C CA . SER A 1 205 ? 21.657 1.237 -17.553 1.00 75.88 205 SER A CA 1
ATOM 1534 C C . SER A 1 205 ? 22.112 0.327 -18.697 1.00 75.88 205 SER A C 1
ATOM 1536 O O . SER A 1 205 ? 22.494 0.817 -19.758 1.00 75.88 205 SER A O 1
ATOM 1538 N N . SER A 1 206 ? 22.017 -0.996 -18.525 1.00 79.88 206 SER A N 1
ATOM 1539 C CA . SER A 1 206 ? 22.312 -1.974 -19.575 1.00 79.88 206 SER A CA 1
ATOM 1540 C C . SER A 1 206 ? 21.361 -1.836 -20.764 1.00 79.88 206 SER A C 1
ATOM 1542 O O . SER A 1 206 ? 21.818 -1.854 -21.904 1.00 79.88 206 SER A O 1
ATOM 1544 N N . ALA A 1 207 ? 20.062 -1.638 -20.526 1.00 77.06 207 ALA A N 1
ATOM 1545 C CA . ALA A 1 207 ? 19.082 -1.407 -21.587 1.00 77.06 207 ALA A CA 1
ATOM 1546 C C . ALA A 1 207 ? 19.389 -0.128 -22.382 1.00 77.06 207 ALA A C 1
ATOM 1548 O O . ALA A 1 207 ? 19.440 -0.165 -23.612 1.00 77.06 207 ALA A O 1
ATOM 1549 N N . ALA A 1 208 ? 19.666 0.984 -21.695 1.00 74.56 208 ALA A N 1
ATOM 1550 C CA . ALA A 1 208 ? 20.042 2.242 -22.335 1.00 74.56 208 ALA A CA 1
ATOM 1551 C C . ALA A 1 208 ? 21.334 2.104 -23.161 1.00 74.56 208 ALA A C 1
ATOM 1553 O O . ALA A 1 208 ? 21.405 2.599 -24.288 1.00 74.56 208 ALA A O 1
ATOM 1554 N N . LEU A 1 209 ? 22.333 1.382 -22.638 1.00 78.12 209 LEU A N 1
ATOM 1555 C CA . LEU A 1 209 ? 23.583 1.108 -23.346 1.00 78.12 209 LEU A CA 1
ATOM 1556 C C . LEU A 1 209 ? 23.348 0.278 -24.617 1.00 78.12 209 LEU A C 1
ATOM 1558 O O . LEU A 1 209 ? 23.885 0.614 -25.670 1.00 78.12 209 LEU A O 1
ATOM 1562 N N . LEU A 1 210 ? 22.526 -0.774 -24.544 1.00 79.62 210 LEU A N 1
ATOM 1563 C CA . LEU A 1 210 ? 22.190 -1.610 -25.700 1.00 79.62 210 LEU A CA 1
ATOM 1564 C C . LEU A 1 210 ? 21.444 -0.822 -26.781 1.00 79.62 210 LEU A C 1
ATOM 1566 O O . LEU A 1 210 ? 21.785 -0.939 -27.958 1.00 79.62 210 LEU A O 1
ATOM 1570 N N . ILE A 1 211 ? 20.483 0.021 -26.390 1.00 76.88 211 ILE A N 1
ATOM 1571 C CA . ILE A 1 211 ? 19.773 0.923 -27.310 1.00 76.88 211 ILE A CA 1
ATOM 1572 C C . ILE A 1 211 ? 20.769 1.856 -28.008 1.00 76.88 211 ILE A C 1
ATOM 1574 O O . ILE A 1 211 ? 20.727 2.005 -29.229 1.00 76.88 211 ILE A O 1
ATOM 1578 N N . LEU A 1 212 ? 21.709 2.441 -27.262 1.00 77.56 212 LEU A N 1
ATOM 1579 C CA . LEU A 1 212 ? 22.713 3.342 -27.824 1.00 77.56 212 LEU A CA 1
ATOM 1580 C C . LEU A 1 212 ? 23.661 2.629 -28.802 1.00 77.56 212 LEU A C 1
ATOM 1582 O O . LEU A 1 212 ? 23.957 3.169 -29.870 1.00 77.56 212 LEU A O 1
ATOM 1586 N N . ILE A 1 213 ? 24.109 1.411 -28.478 1.00 78.81 213 ILE A N 1
ATOM 1587 C CA . ILE A 1 213 ? 24.939 0.592 -29.376 1.00 78.81 213 ILE A CA 1
ATOM 1588 C C . ILE A 1 213 ? 24.167 0.256 -30.657 1.00 78.81 213 ILE A C 1
ATOM 1590 O O . ILE A 1 213 ? 24.700 0.438 -31.752 1.00 78.81 213 ILE A O 1
ATOM 1594 N N . ALA A 1 214 ? 22.907 -0.172 -30.542 1.00 77.69 214 ALA A N 1
ATOM 1595 C CA . ALA A 1 214 ? 22.066 -0.494 -31.692 1.00 77.69 214 ALA A CA 1
ATOM 1596 C C . ALA A 1 214 ? 21.865 0.723 -32.612 1.00 77.69 214 ALA A C 1
ATOM 1598 O O . ALA A 1 214 ? 22.029 0.615 -33.826 1.00 77.69 214 ALA A O 1
ATOM 1599 N N . LEU A 1 215 ? 21.592 1.899 -32.038 1.00 79.75 215 LEU A N 1
ATOM 1600 C CA . LEU A 1 215 ? 21.436 3.146 -32.792 1.00 79.75 215 LEU A CA 1
ATOM 1601 C C . LEU A 1 215 ? 22.734 3.573 -33.488 1.00 79.75 215 LEU A C 1
ATOM 1603 O O . LEU A 1 215 ? 22.685 4.043 -34.625 1.00 79.75 215 LEU A O 1
ATOM 1607 N N . ARG A 1 216 ? 23.898 3.356 -32.857 1.00 80.31 216 ARG A N 1
ATOM 1608 C CA . ARG A 1 216 ? 25.203 3.567 -33.506 1.00 80.31 216 ARG A CA 1
ATOM 1609 C C . ARG A 1 216 ? 25.421 2.635 -34.693 1.00 80.31 216 ARG A C 1
ATOM 1611 O O . ARG A 1 216 ? 25.930 3.078 -35.713 1.00 80.31 216 ARG A O 1
ATOM 1618 N N . MET A 1 217 ? 25.049 1.360 -34.581 1.00 78.38 217 MET A N 1
ATOM 1619 C CA . MET A 1 217 ? 25.214 0.397 -35.680 1.00 78.38 217 MET A CA 1
ATOM 1620 C C . MET A 1 217 ? 24.345 0.717 -36.905 1.00 78.38 217 MET A C 1
ATOM 1622 O O . MET A 1 217 ? 24.635 0.223 -37.994 1.00 78.38 217 MET A O 1
ATOM 1626 N N . LEU A 1 218 ? 23.295 1.521 -36.725 1.00 79.00 218 LEU A N 1
ATOM 1627 C CA . LEU A 1 218 ? 22.394 1.983 -37.781 1.00 79.00 218 LEU A CA 1
ATOM 1628 C C . LEU A 1 218 ? 22.780 3.357 -38.357 1.00 79.00 218 LEU A C 1
ATOM 1630 O O . LEU A 1 218 ? 22.071 3.857 -39.225 1.00 79.00 218 LEU A O 1
ATOM 1634 N N . ASP A 1 219 ? 23.862 3.968 -37.866 1.00 83.94 219 ASP A N 1
ATOM 1635 C CA . ASP A 1 219 ? 24.337 5.306 -38.254 1.00 83.94 219 ASP A CA 1
ATOM 1636 C C . ASP A 1 219 ? 23.253 6.401 -38.145 1.00 83.94 219 ASP A C 1
ATOM 1638 O O . ASP A 1 219 ? 23.202 7.387 -38.883 1.00 83.94 219 ASP A O 1
ATOM 1642 N N . VAL A 1 220 ? 22.339 6.217 -37.187 1.00 76.31 220 VAL A N 1
ATOM 1643 C CA . VAL A 1 220 ? 21.254 7.155 -36.908 1.00 76.31 220 VAL A CA 1
ATOM 1644 C C . VAL A 1 220 ? 21.851 8.340 -36.153 1.00 76.31 220 VAL A C 1
ATOM 1646 O O . VAL A 1 220 ? 22.289 8.185 -35.016 1.00 76.31 220 VAL A O 1
ATOM 1649 N N . GLY A 1 221 ? 21.879 9.514 -36.794 1.00 78.50 221 GLY A N 1
ATOM 1650 C CA . GLY A 1 221 ? 22.496 10.746 -36.284 1.00 78.50 221 GLY A CA 1
ATOM 1651 C C . GLY A 1 221 ? 21.850 11.314 -35.010 1.00 78.50 221 GLY A C 1
ATOM 1652 O O . GLY A 1 221 ? 21.765 10.661 -33.976 1.00 78.50 221 GLY A O 1
ATOM 1653 N N . ALA A 1 222 ? 21.397 12.570 -35.030 1.00 73.06 222 ALA A N 1
ATOM 1654 C CA . ALA A 1 222 ? 20.907 13.245 -33.817 1.00 73.06 222 ALA A CA 1
ATOM 1655 C C . ALA A 1 222 ? 19.683 12.570 -33.154 1.00 73.06 222 ALA A C 1
ATOM 1657 O O . ALA A 1 222 ? 19.466 12.729 -31.952 1.00 73.06 222 ALA A O 1
ATOM 1658 N N . LEU A 1 223 ? 18.917 11.774 -33.908 1.00 73.44 223 LEU A N 1
ATOM 1659 C CA . LEU A 1 223 ? 17.734 11.060 -33.416 1.00 73.44 223 LEU A CA 1
ATOM 1660 C C . LEU A 1 223 ? 18.066 10.077 -32.278 1.00 73.44 223 LEU A C 1
ATOM 1662 O O . LEU A 1 223 ? 17.222 9.836 -31.416 1.00 73.44 223 LEU A O 1
ATOM 1666 N N . ARG A 1 224 ? 19.309 9.577 -32.208 1.00 76.88 224 ARG A N 1
ATOM 1667 C CA . ARG A 1 224 ? 19.736 8.669 -31.134 1.00 76.88 224 ARG A CA 1
ATOM 1668 C C . ARG A 1 224 ? 19.599 9.280 -29.739 1.00 76.88 224 ARG A C 1
ATOM 1670 O O . ARG A 1 224 ? 19.249 8.589 -28.787 1.00 76.88 224 ARG A O 1
ATOM 1677 N N . TRP A 1 225 ? 19.818 10.588 -29.638 1.00 68.44 225 TRP A N 1
ATOM 1678 C CA . TRP A 1 225 ? 19.758 11.318 -28.377 1.00 68.44 225 TRP A CA 1
ATOM 1679 C C . TRP A 1 225 ? 18.333 11.447 -27.870 1.00 68.44 225 TRP A C 1
ATOM 1681 O O . TRP A 1 225 ? 18.071 11.192 -26.700 1.00 68.44 225 TRP A O 1
ATOM 1691 N N . ILE A 1 226 ? 17.404 11.760 -28.773 1.00 72.19 226 ILE A N 1
ATOM 1692 C CA . ILE A 1 226 ? 15.985 11.906 -28.446 1.00 72.19 226 ILE A CA 1
ATOM 1693 C C . ILE A 1 226 ? 15.443 10.586 -27.895 1.00 72.19 226 ILE A C 1
ATOM 1695 O O . ILE A 1 226 ? 14.766 10.588 -26.873 1.00 72.19 226 ILE A O 1
ATOM 1699 N N . VAL A 1 227 ? 15.798 9.458 -28.517 1.00 74.31 227 VAL A N 1
ATOM 1700 C CA . VAL A 1 227 ? 15.343 8.130 -28.081 1.00 74.31 227 VAL A CA 1
ATOM 1701 C C . VAL A 1 227 ? 15.875 7.779 -26.689 1.00 74.31 227 VAL A C 1
ATOM 1703 O O . VAL A 1 227 ? 15.100 7.354 -25.836 1.00 74.31 227 VAL A O 1
ATOM 1706 N N . VAL A 1 228 ? 17.169 7.992 -26.424 1.00 69.00 228 VAL A N 1
ATOM 1707 C CA . VAL A 1 228 ? 17.773 7.683 -25.114 1.00 69.00 228 VAL A CA 1
ATOM 1708 C C . VAL A 1 228 ? 17.220 8.592 -24.016 1.00 69.00 228 VAL A C 1
ATOM 1710 O O . VAL A 1 228 ? 16.857 8.109 -22.943 1.00 69.00 228 VAL A O 1
ATOM 1713 N N . THR A 1 229 ? 17.105 9.897 -24.276 1.00 67.81 229 THR A N 1
ATOM 1714 C CA . THR A 1 229 ? 16.544 10.852 -23.311 1.00 67.81 229 THR A CA 1
ATOM 1715 C C . THR A 1 229 ? 15.072 10.564 -23.035 1.00 67.81 229 THR A C 1
ATOM 1717 O O . THR A 1 229 ? 14.664 10.573 -21.875 1.00 67.81 229 THR A O 1
ATOM 1720 N N . LEU A 1 230 ? 14.281 10.253 -24.065 1.00 73.31 230 LEU A N 1
ATOM 1721 C CA . LEU A 1 230 ? 12.871 9.904 -23.910 1.00 73.31 230 LEU A CA 1
ATOM 1722 C C . LEU A 1 230 ? 12.706 8.601 -23.120 1.00 73.31 230 LEU A C 1
ATOM 1724 O O . LEU A 1 230 ? 11.884 8.540 -22.213 1.00 73.31 230 LEU A O 1
ATOM 1728 N N . PHE A 1 231 ? 13.522 7.585 -23.402 1.00 74.06 231 PHE A N 1
ATOM 1729 C CA . PHE A 1 231 ? 13.519 6.330 -22.653 1.00 74.06 231 PHE A CA 1
ATOM 1730 C C . PHE A 1 231 ? 13.851 6.541 -21.168 1.00 74.06 231 PHE A C 1
ATOM 1732 O O . PHE A 1 231 ? 13.153 6.019 -20.293 1.00 74.06 231 PHE A O 1
ATOM 1739 N N . ALA A 1 232 ? 14.871 7.352 -20.870 1.00 69.06 232 ALA A N 1
ATOM 1740 C CA . ALA A 1 232 ? 15.223 7.711 -19.500 1.00 69.06 232 ALA A CA 1
ATOM 1741 C C . ALA A 1 232 ? 14.091 8.493 -18.813 1.00 69.06 232 ALA A C 1
ATOM 1743 O O . ALA A 1 232 ? 13.742 8.188 -17.674 1.00 69.06 232 ALA A O 1
ATOM 1744 N N . ALA A 1 233 ? 13.473 9.449 -19.512 1.00 69.25 233 ALA A N 1
ATOM 1745 C CA . ALA A 1 233 ? 12.360 10.241 -18.996 1.00 69.25 233 ALA A CA 1
ATOM 1746 C C . ALA A 1 233 ? 11.113 9.387 -18.717 1.00 69.25 233 ALA A C 1
ATOM 1748 O O . ALA A 1 233 ? 10.502 9.540 -17.661 1.00 69.25 233 ALA A O 1
ATOM 1749 N N . ILE A 1 234 ? 10.764 8.451 -19.607 1.00 70.62 234 ILE A N 1
ATOM 1750 C CA . ILE A 1 234 ? 9.654 7.505 -19.406 1.00 70.62 234 ILE A CA 1
ATOM 1751 C C . ILE A 1 234 ? 9.944 6.607 -18.202 1.00 70.62 234 ILE A C 1
ATOM 1753 O O . ILE A 1 234 ? 9.102 6.480 -17.316 1.00 70.62 234 ILE A O 1
ATOM 1757 N N . SER A 1 235 ? 11.154 6.049 -18.122 1.00 68.81 235 SER A N 1
ATOM 1758 C CA . SER A 1 235 ? 11.573 5.200 -16.999 1.00 68.81 235 SER A CA 1
ATOM 1759 C C . SER A 1 235 ? 11.520 5.951 -15.663 1.00 68.81 235 SER A C 1
ATOM 1761 O O . SER A 1 235 ? 11.116 5.398 -14.640 1.00 68.81 235 SER A O 1
ATOM 1763 N N . LEU A 1 236 ? 11.887 7.236 -15.672 1.00 66.06 236 LEU A N 1
ATOM 1764 C CA . LEU A 1 236 ? 11.830 8.113 -14.506 1.00 66.06 236 LEU A CA 1
ATOM 1765 C C . LEU A 1 236 ? 10.386 8.473 -14.124 1.00 66.06 236 LEU A C 1
ATOM 1767 O O . LEU A 1 236 ? 10.034 8.443 -12.946 1.00 66.06 236 LEU A O 1
ATOM 1771 N N . SER A 1 237 ? 9.546 8.773 -15.117 1.00 65.50 237 SER A N 1
ATOM 1772 C CA . SER A 1 237 ? 8.136 9.133 -14.939 1.00 65.50 237 SER A CA 1
ATOM 1773 C C . SER A 1 237 ? 7.317 7.965 -14.386 1.00 65.50 237 SER A C 1
ATOM 1775 O O . SER A 1 237 ? 6.584 8.139 -13.412 1.00 65.50 237 SER A O 1
ATOM 1777 N N . MET A 1 238 ? 7.532 6.748 -14.901 1.00 66.38 238 MET A N 1
ATOM 1778 C CA . MET A 1 238 ? 6.911 5.524 -14.377 1.00 66.38 238 MET A CA 1
ATOM 1779 C C . MET A 1 238 ? 7.235 5.285 -12.899 1.00 66.38 238 MET A C 1
ATOM 1781 O O . MET A 1 238 ? 6.435 4.702 -12.178 1.00 66.38 238 MET A O 1
ATOM 1785 N N . ARG A 1 239 ? 8.386 5.767 -12.421 1.00 61.16 239 ARG A N 1
ATOM 1786 C CA . ARG A 1 239 ? 8.797 5.626 -11.022 1.00 61.16 239 ARG A CA 1
ATOM 1787 C C . ARG A 1 239 ? 8.158 6.651 -10.087 1.00 61.16 239 ARG A C 1
ATOM 1789 O O . ARG A 1 239 ? 8.120 6.412 -8.884 1.00 61.16 239 ARG A O 1
ATOM 1796 N N . HIS A 1 240 ? 7.701 7.784 -10.616 1.00 60.44 240 HIS A N 1
ATOM 1797 C CA . HIS A 1 240 ? 7.011 8.813 -9.838 1.00 60.44 240 HIS A CA 1
ATOM 1798 C C . HIS A 1 240 ? 5.501 8.561 -9.727 1.00 60.44 240 HIS A C 1
ATOM 1800 O O . HIS A 1 240 ? 4.852 9.131 -8.856 1.00 60.44 240 HIS A O 1
ATOM 1806 N N . SER A 1 241 ? 4.948 7.680 -10.567 1.00 56.91 241 SER A N 1
ATOM 1807 C CA . SER A 1 241 ? 3.587 7.182 -10.390 1.00 56.91 241 SER A CA 1
ATOM 1808 C C . SER A 1 241 ? 3.559 6.218 -9.202 1.00 56.91 241 SER A C 1
ATOM 1810 O O . SER A 1 241 ? 3.961 5.061 -9.295 1.00 56.91 241 SER A O 1
ATOM 1812 N N . ASP A 1 242 ? 3.137 6.737 -8.053 1.00 55.16 242 ASP A N 1
ATOM 1813 C CA . ASP A 1 242 ? 3.201 6.128 -6.716 1.00 55.16 242 ASP A CA 1
ATOM 1814 C C . ASP A 1 242 ? 2.290 4.892 -6.527 1.00 55.16 242 ASP A C 1
ATOM 1816 O O . ASP A 1 242 ? 2.075 4.384 -5.426 1.00 55.16 242 ASP A O 1
ATOM 1820 N N . LEU A 1 243 ? 1.724 4.356 -7.609 1.00 41.84 243 LEU A N 1
ATOM 1821 C CA . LEU A 1 243 ? 0.781 3.249 -7.556 1.00 41.84 243 LEU A CA 1
ATOM 1822 C C . LEU A 1 243 ? 1.461 1.920 -7.903 1.00 41.84 243 LEU A C 1
ATOM 1824 O O . LEU A 1 243 ? 1.244 1.313 -8.942 1.00 41.84 243 LEU A O 1
ATOM 1828 N N . ARG A 1 244 ? 2.128 1.393 -6.870 1.00 54.09 244 ARG A N 1
ATOM 1829 C CA . ARG A 1 244 ? 2.335 -0.040 -6.589 1.00 54.09 244 ARG A CA 1
ATOM 1830 C C . ARG A 1 244 ? 3.540 -0.710 -7.249 1.00 54.09 244 ARG A C 1
ATOM 1832 O O . ARG A 1 244 ? 3.762 -0.718 -8.453 1.00 54.09 244 ARG A O 1
ATOM 1839 N N . PHE A 1 245 ? 4.238 -1.453 -6.395 1.00 51.41 245 PHE A N 1
ATOM 1840 C CA . PHE A 1 245 ? 5.286 -2.421 -6.718 1.00 51.41 245 PHE A CA 1
ATOM 1841 C C . PHE A 1 245 ? 4.913 -3.407 -7.844 1.00 51.41 245 PHE A C 1
ATOM 1843 O O . PHE A 1 245 ? 5.796 -3.857 -8.568 1.00 51.41 245 PHE A O 1
ATOM 1850 N N . ALA A 1 246 ? 3.622 -3.718 -8.017 1.00 48.44 246 ALA A N 1
ATOM 1851 C CA . ALA A 1 246 ? 3.121 -4.589 -9.082 1.00 48.44 246 ALA A CA 1
ATOM 1852 C C . ALA A 1 246 ? 3.403 -4.031 -10.491 1.00 48.44 246 ALA A C 1
ATOM 1854 O O . ALA A 1 246 ? 3.832 -4.777 -11.368 1.00 48.44 246 ALA A O 1
ATOM 1855 N N . GLN A 1 247 ? 3.298 -2.713 -10.682 1.00 55.16 247 GLN A N 1
ATOM 1856 C CA . GLN A 1 247 ? 3.588 -2.076 -11.971 1.00 55.16 247 GLN A CA 1
ATOM 1857 C C . GLN A 1 247 ? 5.089 -2.021 -12.290 1.00 55.16 247 GLN A C 1
ATOM 1859 O O . GLN A 1 247 ? 5.471 -1.720 -13.416 1.00 55.16 247 GLN A O 1
ATOM 1864 N N . ARG A 1 248 ? 5.976 -2.351 -11.339 1.00 64.44 248 ARG A N 1
ATOM 1865 C CA . ARG A 1 248 ? 7.430 -2.366 -11.588 1.00 64.44 248 ARG A CA 1
ATOM 1866 C C . ARG A 1 248 ? 7.859 -3.541 -12.441 1.00 64.44 248 ARG A C 1
ATOM 1868 O O . ARG A 1 248 ? 8.757 -3.388 -13.264 1.00 64.44 248 ARG A O 1
ATOM 1875 N N . TRP A 1 249 ? 7.219 -4.693 -12.254 1.00 60.28 249 TRP A N 1
ATOM 1876 C CA . TRP A 1 249 ? 7.442 -5.850 -13.113 1.00 60.28 249 TRP A CA 1
ATOM 1877 C C . TRP A 1 249 ? 6.888 -5.602 -14.508 1.00 60.28 249 TRP A C 1
ATOM 1879 O O . TRP A 1 249 ? 7.574 -5.898 -15.477 1.00 60.28 249 TRP A O 1
ATOM 1889 N N . GLU A 1 250 ? 5.716 -4.978 -14.618 1.00 61.16 250 GLU A N 1
ATOM 1890 C CA . GLU A 1 250 ? 5.162 -4.569 -15.910 1.00 61.16 250 GLU A CA 1
ATOM 1891 C C . GLU A 1 250 ? 6.061 -3.545 -16.608 1.00 61.16 250 GLU A C 1
ATOM 1893 O O . GLU A 1 250 ? 6.353 -3.706 -17.786 1.00 61.16 250 GLU A O 1
ATOM 1898 N N . ALA A 1 251 ? 6.592 -2.555 -15.885 1.00 64.81 251 ALA A N 1
ATOM 1899 C CA . ALA A 1 251 ? 7.537 -1.584 -16.432 1.00 64.81 251 ALA A CA 1
ATOM 1900 C C . ALA A 1 251 ? 8.854 -2.240 -16.878 1.00 64.81 251 ALA A C 1
ATOM 1902 O O . ALA A 1 251 ? 9.373 -1.909 -17.944 1.00 64.81 251 ALA A O 1
ATOM 1903 N N . LEU A 1 252 ? 9.387 -3.195 -16.106 1.00 66.94 252 LEU A N 1
ATOM 1904 C CA . LEU A 1 252 ? 10.564 -3.978 -16.495 1.00 66.94 252 LEU A CA 1
ATOM 1905 C C . LEU A 1 252 ? 10.288 -4.823 -17.739 1.00 66.94 252 LEU A C 1
ATOM 1907 O O . LEU A 1 252 ? 11.071 -4.786 -18.684 1.00 66.94 252 LEU A O 1
ATOM 1911 N N . LEU A 1 253 ? 9.171 -5.550 -17.765 1.00 70.62 253 LEU A N 1
ATOM 1912 C CA . LEU A 1 253 ? 8.768 -6.369 -18.906 1.00 70.62 253 LEU A CA 1
ATOM 1913 C C . LEU A 1 253 ? 8.536 -5.511 -20.149 1.00 70.62 253 LEU A C 1
ATOM 1915 O O . LEU A 1 253 ? 8.994 -5.879 -21.224 1.00 70.62 253 LEU A O 1
ATOM 1919 N N . LEU A 1 254 ? 7.902 -4.349 -20.004 1.00 65.88 254 LEU A N 1
ATOM 1920 C CA . LEU A 1 254 ? 7.681 -3.398 -21.090 1.00 65.88 254 LEU A CA 1
ATOM 1921 C C . LEU A 1 254 ? 9.008 -2.822 -21.589 1.00 65.88 254 LEU A C 1
ATOM 1923 O O . LEU A 1 254 ? 9.215 -2.729 -22.793 1.00 65.88 254 LEU A O 1
ATOM 1927 N N . THR A 1 255 ? 9.940 -2.522 -20.685 1.00 69.00 255 THR A N 1
ATOM 1928 C CA . THR A 1 255 ? 11.296 -2.081 -21.033 1.00 69.00 255 THR A CA 1
ATOM 1929 C C . THR A 1 255 ? 12.034 -3.148 -21.837 1.00 69.00 255 THR A C 1
ATOM 1931 O O . THR A 1 255 ? 12.574 -2.855 -22.902 1.00 69.00 255 THR A O 1
ATOM 1934 N N . VAL A 1 256 ? 12.018 -4.399 -21.370 1.00 72.19 256 VAL A N 1
ATOM 1935 C CA . VAL A 1 256 ? 12.632 -5.532 -22.075 1.00 72.19 256 VAL A CA 1
ATOM 1936 C C . VAL A 1 256 ? 11.958 -5.751 -23.429 1.00 72.19 256 VAL A C 1
ATOM 1938 O O . VAL A 1 256 ? 12.650 -5.872 -24.437 1.00 72.19 256 VAL A O 1
ATOM 1941 N N . ALA A 1 257 ? 10.625 -5.742 -23.482 1.00 70.00 257 ALA A N 1
ATOM 1942 C CA . ALA A 1 257 ? 9.862 -5.905 -24.715 1.00 70.00 257 ALA A CA 1
ATOM 1943 C C . ALA A 1 257 ? 10.192 -4.808 -25.732 1.00 70.00 257 ALA A C 1
ATOM 1945 O O . ALA A 1 257 ? 10.381 -5.093 -26.914 1.00 70.00 257 ALA A O 1
ATOM 1946 N N . LEU A 1 258 ? 10.328 -3.564 -25.276 1.00 69.19 258 LEU A N 1
ATOM 1947 C CA . LEU A 1 258 ? 10.684 -2.429 -26.113 1.00 69.19 258 LEU A CA 1
ATOM 1948 C C . LEU A 1 258 ? 12.116 -2.578 -26.644 1.00 69.19 258 LEU A C 1
ATOM 1950 O O . LEU A 1 258 ? 12.318 -2.484 -27.852 1.00 69.19 258 LEU A O 1
ATOM 1954 N N . VAL A 1 259 ? 13.088 -2.928 -25.793 1.00 72.62 259 VAL A N 1
ATOM 1955 C CA . VAL A 1 259 ? 14.474 -3.221 -26.212 1.00 72.62 259 VAL A CA 1
ATOM 1956 C C . VAL A 1 259 ? 14.516 -4.330 -27.267 1.00 72.62 259 VAL A C 1
ATOM 1958 O O . VAL A 1 259 ? 15.160 -4.163 -28.302 1.00 72.62 259 VAL A O 1
ATOM 1961 N N . VAL A 1 260 ? 13.805 -5.439 -27.044 1.00 73.19 260 VAL A N 1
ATOM 1962 C CA . VAL A 1 260 ? 13.731 -6.561 -27.993 1.00 73.19 260 VAL A CA 1
ATOM 1963 C C . VAL A 1 260 ? 13.094 -6.123 -29.311 1.00 73.19 260 VAL A C 1
ATOM 1965 O O . VAL A 1 260 ? 13.618 -6.435 -30.378 1.00 73.19 260 VAL A O 1
ATOM 1968 N N . THR A 1 261 ? 12.008 -5.352 -29.255 1.00 71.94 261 THR A N 1
ATOM 1969 C CA . THR A 1 261 ? 11.312 -4.845 -30.447 1.00 71.94 261 THR A CA 1
ATOM 1970 C C . THR A 1 261 ? 12.224 -3.942 -31.277 1.00 71.94 261 THR A C 1
ATOM 1972 O O . THR A 1 261 ? 12.337 -4.127 -32.489 1.00 71.94 261 THR A O 1
ATOM 1975 N N . PHE A 1 262 ? 12.939 -3.014 -30.635 1.00 71.50 262 PHE A N 1
ATOM 1976 C CA . PHE A 1 262 ? 13.900 -2.144 -31.315 1.00 71.50 262 PHE A CA 1
ATOM 1977 C C . PHE A 1 262 ? 15.087 -2.923 -31.893 1.00 71.50 262 PHE A C 1
ATOM 1979 O O . PHE A 1 262 ? 15.508 -2.641 -33.015 1.00 71.50 262 PHE A O 1
ATOM 1986 N N . ALA A 1 263 ? 15.601 -3.927 -31.177 1.00 72.31 263 ALA A N 1
ATOM 1987 C CA . ALA A 1 263 ? 16.677 -4.782 -31.673 1.00 72.31 263 ALA A CA 1
ATOM 1988 C C . ALA A 1 263 ? 16.246 -5.584 -32.915 1.00 72.31 263 ALA A C 1
ATOM 1990 O O . ALA A 1 263 ? 16.969 -5.616 -33.910 1.00 72.31 263 ALA A O 1
ATOM 1991 N N . LEU A 1 264 ? 15.049 -6.179 -32.897 1.00 75.12 264 LEU A N 1
ATOM 1992 C CA . LEU A 1 264 ? 14.491 -6.896 -34.047 1.00 75.12 264 LEU A CA 1
ATOM 1993 C C . LEU A 1 264 ? 14.272 -5.964 -35.241 1.00 75.12 264 LEU A C 1
ATOM 1995 O O . LEU A 1 264 ? 14.656 -6.299 -36.361 1.00 75.12 264 LEU A O 1
ATOM 1999 N N . PHE A 1 265 ? 13.724 -4.771 -35.006 1.00 76.38 265 PHE A N 1
ATOM 2000 C CA . PHE A 1 265 ? 13.529 -3.767 -36.051 1.00 76.38 265 PHE A CA 1
ATOM 2001 C C . PHE A 1 265 ? 14.857 -3.349 -36.704 1.00 76.38 265 PHE A C 1
ATOM 2003 O O . PHE A 1 265 ? 14.958 -3.291 -37.930 1.00 76.38 265 PHE A O 1
ATOM 2010 N N . ALA A 1 266 ? 15.910 -3.152 -35.902 1.00 74.62 266 ALA A N 1
ATOM 2011 C CA . ALA A 1 266 ? 17.256 -2.859 -36.393 1.00 74.62 266 ALA A CA 1
ATOM 2012 C C . ALA A 1 266 ? 17.821 -3.986 -37.279 1.00 74.62 266 ALA A C 1
ATOM 2014 O O . ALA A 1 266 ? 18.410 -3.717 -38.330 1.00 74.62 266 ALA A O 1
ATOM 2015 N N . ILE A 1 267 ? 17.615 -5.250 -36.887 1.00 79.31 267 ILE A N 1
ATOM 2016 C CA . ILE A 1 267 ? 18.037 -6.425 -37.666 1.00 79.31 267 ILE A CA 1
ATOM 2017 C C . ILE A 1 267 ? 17.309 -6.471 -39.017 1.00 79.31 267 ILE A C 1
ATOM 2019 O O . ILE A 1 267 ? 17.952 -6.693 -40.045 1.00 79.31 267 ILE A O 1
ATOM 2023 N N . VAL A 1 268 ? 15.996 -6.212 -39.037 1.00 81.62 268 VAL A N 1
ATOM 2024 C CA . VAL A 1 268 ? 15.189 -6.197 -40.269 1.00 81.62 268 VAL A CA 1
ATOM 2025 C C . VAL A 1 268 ? 15.660 -5.105 -41.230 1.00 81.62 268 VAL A C 1
ATOM 2027 O O . VAL A 1 268 ? 15.889 -5.400 -42.402 1.00 81.62 268 VAL A O 1
ATOM 2030 N N . ILE A 1 269 ? 15.883 -3.875 -40.747 1.00 78.31 269 ILE A N 1
ATOM 2031 C CA . ILE A 1 269 ? 16.404 -2.774 -41.580 1.00 78.31 269 ILE A CA 1
ATOM 2032 C C . ILE A 1 269 ? 17.762 -3.144 -42.180 1.00 78.31 269 ILE A C 1
ATOM 2034 O O . ILE A 1 269 ? 17.984 -2.969 -43.380 1.00 78.31 269 ILE A O 1
ATOM 2038 N N . ARG A 1 270 ? 18.671 -3.696 -41.367 1.00 82.00 270 ARG A N 1
ATOM 2039 C CA . ARG A 1 270 ? 19.998 -4.112 -41.835 1.00 82.00 270 ARG A CA 1
ATOM 2040 C C . ARG A 1 270 ? 19.904 -5.188 -42.918 1.00 82.00 270 ARG A C 1
ATOM 2042 O O . ARG A 1 270 ? 20.631 -5.123 -43.908 1.00 82.00 270 ARG A O 1
ATOM 2049 N N . TRP A 1 271 ? 19.008 -6.159 -42.749 1.00 86.19 271 TRP A N 1
ATOM 2050 C CA . TRP A 1 271 ? 18.781 -7.216 -43.733 1.00 86.19 271 TRP A CA 1
ATOM 2051 C C . TRP A 1 271 ? 18.207 -6.679 -45.049 1.00 86.19 271 TRP A C 1
ATOM 2053 O O . TRP A 1 271 ? 18.635 -7.103 -46.124 1.00 86.19 271 TRP A O 1
ATOM 2063 N N . TRP A 1 272 ? 17.286 -5.716 -44.981 1.00 84.06 272 TRP A N 1
ATOM 2064 C CA . TRP A 1 272 ? 16.699 -5.091 -46.166 1.00 84.06 272 TRP A CA 1
ATOM 2065 C C . TRP A 1 272 ? 17.723 -4.271 -46.954 1.00 84.06 272 TRP A C 1
ATOM 2067 O O . TRP A 1 272 ? 17.852 -4.448 -48.166 1.00 84.06 272 TRP A O 1
ATOM 2077 N N . ASN A 1 273 ? 18.539 -3.474 -46.262 1.00 80.06 273 ASN A N 1
ATOM 2078 C CA . ASN A 1 273 ? 19.599 -2.693 -46.899 1.00 80.06 273 ASN A CA 1
ATOM 2079 C C . ASN A 1 273 ? 20.665 -3.589 -47.555 1.00 80.06 273 ASN A C 1
ATOM 2081 O O . ASN A 1 273 ? 21.138 -3.279 -48.645 1.00 80.06 273 ASN A O 1
ATOM 2085 N N . GLY A 1 274 ? 20.996 -4.735 -46.947 1.00 82.62 274 GLY A N 1
ATOM 2086 C CA . GLY A 1 274 ? 21.952 -5.689 -47.520 1.00 82.62 274 GLY A CA 1
ATOM 2087 C C . GLY A 1 274 ? 21.482 -6.341 -48.828 1.00 82.62 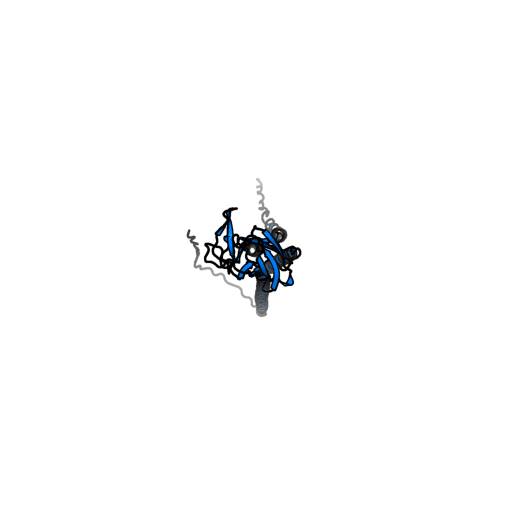274 GLY A C 1
ATOM 2088 O O . GLY A 1 274 ? 22.300 -6.616 -49.704 1.00 82.62 274 GLY A O 1
ATOM 2089 N N . LYS A 1 275 ? 20.169 -6.552 -49.003 1.00 86.06 275 LYS A N 1
ATOM 2090 C CA . LYS A 1 275 ? 19.616 -7.130 -50.240 1.00 86.06 275 LYS A CA 1
ATOM 2091 C C . LYS A 1 275 ? 19.744 -6.195 -51.439 1.00 86.06 275 LYS A C 1
ATOM 2093 O O . LYS A 1 275 ? 20.082 -6.661 -52.524 1.00 86.06 275 LYS A O 1
ATOM 2098 N N . HIS A 1 276 ? 19.526 -4.895 -51.247 1.00 77.75 276 HIS A N 1
ATOM 2099 C CA . HIS A 1 276 ? 19.627 -3.919 -52.336 1.00 77.75 276 HIS A CA 1
ATOM 2100 C C . HIS A 1 276 ? 21.055 -3.773 -52.875 1.00 77.75 276 HIS A C 1
ATOM 2102 O O . HIS A 1 276 ? 21.242 -3.562 -54.073 1.00 77.75 276 HIS A O 1
ATOM 2108 N N . SER A 1 277 ? 22.069 -3.954 -52.025 1.00 78.25 277 SER A N 1
ATOM 2109 C CA . SER A 1 277 ? 23.469 -3.950 -52.462 1.00 78.25 277 SER A CA 1
ATOM 2110 C C . SER A 1 277 ? 23.851 -5.190 -53.277 1.00 78.25 277 SER A C 1
ATOM 2112 O O . SER A 1 277 ? 24.714 -5.101 -54.142 1.00 78.25 277 SER A O 1
ATOM 2114 N N . ALA A 1 278 ? 23.211 -6.340 -53.042 1.00 75.25 278 ALA A N 1
ATOM 2115 C CA . ALA A 1 278 ? 23.496 -7.560 -53.799 1.00 75.25 278 ALA A CA 1
ATOM 2116 C C . ALA A 1 278 ? 22.909 -7.523 -55.222 1.00 75.25 278 ALA A C 1
ATOM 2118 O O . ALA A 1 278 ? 23.511 -8.067 -56.145 1.00 75.25 278 ALA A O 1
ATOM 2119 N N . SER A 1 279 ? 21.769 -6.850 -55.424 1.00 73.88 279 SER A N 1
ATOM 2120 C CA . SER A 1 279 ? 21.137 -6.753 -56.746 1.00 73.88 279 SER A CA 1
ATOM 2121 C C . SER A 1 279 ? 21.874 -5.830 -57.722 1.00 73.88 279 SER A C 1
ATOM 2123 O O . SER A 1 279 ? 21.765 -6.037 -58.923 1.00 73.88 279 SER A O 1
ATOM 2125 N N . SER A 1 280 ? 22.655 -4.846 -57.255 1.00 66.94 280 SER A N 1
ATOM 2126 C CA . SER A 1 280 ? 23.317 -3.893 -58.166 1.00 66.94 280 SER A CA 1
ATOM 2127 C C . SER A 1 280 ? 24.599 -4.424 -58.817 1.00 66.94 280 SER A C 1
ATOM 2129 O O . SER A 1 280 ? 25.110 -3.801 -59.741 1.00 66.94 280 SER A O 1
ATOM 2131 N N . ILE A 1 281 ? 25.152 -5.543 -58.337 1.00 67.88 281 ILE A N 1
ATOM 2132 C CA . ILE A 1 281 ? 26.420 -6.090 -58.849 1.00 67.88 281 ILE A CA 1
ATOM 2133 C C . ILE A 1 281 ? 26.189 -6.966 -60.091 1.00 67.88 281 ILE A C 1
ATOM 2135 O O . ILE A 1 281 ? 27.108 -7.145 -60.888 1.00 67.88 281 ILE A O 1
ATOM 2139 N N . HIS A 1 282 ? 24.968 -7.468 -60.317 1.00 62.69 282 HIS A N 1
ATOM 2140 C CA . HIS A 1 282 ? 24.730 -8.406 -61.416 1.00 62.69 282 HIS A CA 1
ATOM 2141 C C . HIS A 1 282 ? 24.467 -7.751 -62.783 1.00 62.69 282 HIS A C 1
ATOM 2143 O O . HIS A 1 282 ? 24.690 -8.404 -63.799 1.00 62.69 282 HIS A O 1
ATOM 2149 N N . ASP A 1 283 ? 24.121 -6.461 -62.827 1.00 61.75 283 ASP A N 1
ATOM 2150 C CA . ASP A 1 283 ? 23.837 -5.742 -64.084 1.00 61.75 283 ASP A CA 1
ATOM 2151 C C . ASP A 1 283 ? 25.064 -5.058 -64.707 1.00 61.75 283 ASP A C 1
ATOM 2153 O O . ASP A 1 283 ? 24.962 -4.386 -65.731 1.00 61.75 283 ASP A O 1
ATOM 2157 N N . THR A 1 284 ? 26.257 -5.244 -64.133 1.00 59.09 284 THR A N 1
ATOM 2158 C CA . THR A 1 284 ? 27.504 -4.719 -64.716 1.00 59.09 284 THR A CA 1
ATOM 2159 C C . THR A 1 284 ? 28.313 -5.833 -65.375 1.00 59.09 284 THR A C 1
ATOM 2161 O O . THR A 1 284 ? 29.493 -6.013 -65.089 1.00 59.09 284 THR A O 1
ATOM 2164 N N . GLN A 1 285 ? 27.687 -6.608 -66.264 1.00 52.75 285 GLN A N 1
ATOM 2165 C CA . GLN A 1 285 ? 28.441 -7.398 -67.231 1.00 52.75 285 GLN A CA 1
ATOM 2166 C C . GLN A 1 285 ? 28.664 -6.522 -68.476 1.00 52.75 285 GLN A C 1
ATOM 2168 O O . GLN A 1 285 ? 27.716 -6.275 -69.221 1.00 52.75 285 GLN A O 1
ATOM 2173 N N . PRO A 1 286 ? 29.883 -5.998 -68.712 1.00 56.78 286 PRO A N 1
ATOM 2174 C CA . PRO A 1 286 ? 30.161 -5.263 -69.930 1.00 56.78 286 PRO A CA 1
ATOM 2175 C C . PRO A 1 286 ? 30.071 -6.227 -71.108 1.00 56.78 286 PRO A C 1
ATOM 2177 O O . PRO A 1 286 ? 30.853 -7.173 -71.226 1.00 56.78 286 PRO A O 1
ATOM 2180 N N . SER A 1 287 ? 29.123 -5.947 -71.995 1.00 56.94 287 SER A N 1
ATOM 2181 C CA . SER A 1 287 ? 29.123 -6.393 -73.379 1.00 56.94 287 SER A CA 1
ATOM 2182 C C . SER A 1 287 ? 30.449 -5.979 -74.021 1.00 56.94 287 SER A C 1
ATOM 2184 O O . SER A 1 287 ? 30.596 -4.888 -74.569 1.00 56.94 287 SER A O 1
ATOM 2186 N N . GLN A 1 288 ? 31.453 -6.849 -73.930 1.00 53.78 288 GLN A N 1
ATOM 2187 C CA . GLN A 1 288 ? 32.592 -6.831 -74.831 1.00 53.78 288 GLN A CA 1
ATOM 2188 C C . GLN A 1 288 ? 32.074 -7.145 -76.235 1.00 53.78 288 GLN A C 1
ATOM 2190 O O . GLN A 1 288 ? 31.838 -8.306 -76.556 1.00 53.78 288 GLN A O 1
ATOM 2195 N N . SER A 1 289 ? 31.881 -6.112 -77.053 1.00 52.19 289 SER A N 1
ATOM 2196 C CA . SER A 1 289 ? 32.189 -6.089 -78.493 1.00 52.19 289 SER A CA 1
ATOM 2197 C C . SER A 1 289 ? 31.457 -4.932 -79.160 1.00 52.19 289 SER A C 1
ATOM 2199 O O . SER A 1 289 ? 30.264 -5.026 -79.417 1.00 52.19 289 SER A O 1
ATOM 2201 N N . GLN A 1 290 ? 32.184 -3.869 -79.499 1.00 47.19 290 GLN A N 1
ATOM 2202 C CA . GLN A 1 290 ? 32.442 -3.512 -80.899 1.00 47.19 290 GLN A CA 1
ATOM 2203 C C . GLN A 1 290 ? 33.196 -2.183 -80.960 1.00 47.19 290 GLN A C 1
ATOM 2205 O O . GLN A 1 290 ? 32.680 -1.111 -80.657 1.00 47.19 290 GLN A O 1
ATOM 2210 N N . ALA A 1 291 ? 34.450 -2.287 -81.386 1.00 51.91 291 ALA A N 1
ATOM 2211 C CA . ALA A 1 291 ? 35.166 -1.196 -82.010 1.00 51.91 291 ALA A CA 1
ATOM 2212 C C . ALA A 1 291 ? 34.470 -0.845 -83.328 1.00 51.91 291 ALA A C 1
ATOM 2214 O O . ALA A 1 291 ? 34.307 -1.735 -84.156 1.00 51.91 291 ALA A O 1
ATOM 2215 N N . THR A 1 292 ? 34.129 0.421 -83.572 1.00 48.69 292 THR A N 1
ATOM 2216 C CA . THR A 1 292 ? 34.304 1.035 -84.898 1.00 48.69 292 THR A CA 1
ATOM 2217 C C . THR A 1 292 ? 34.350 2.557 -84.769 1.00 48.69 292 THR A C 1
ATOM 2219 O O . THR A 1 292 ? 33.422 3.211 -84.308 1.00 48.69 292 THR A O 1
ATOM 2222 N N . THR A 1 293 ? 35.480 3.086 -85.209 1.00 49.16 293 THR A N 1
ATOM 2223 C CA . THR A 1 293 ? 35.783 4.441 -85.660 1.00 49.16 293 THR A CA 1
ATOM 2224 C C . THR A 1 293 ? 34.620 5.110 -86.405 1.00 49.16 293 THR A C 1
ATOM 2226 O O . THR A 1 293 ? 34.167 4.573 -87.415 1.00 49.16 293 THR A O 1
ATOM 2229 N N . ARG A 1 294 ? 34.226 6.331 -86.018 1.00 39.94 294 ARG A N 1
ATOM 2230 C CA . ARG A 1 294 ? 33.956 7.391 -87.004 1.00 39.94 294 ARG A CA 1
ATOM 2231 C C . ARG A 1 294 ? 33.869 8.786 -86.397 1.00 39.94 294 ARG A C 1
ATOM 2233 O O . ARG A 1 294 ? 33.137 9.035 -85.445 1.00 39.94 294 ARG A O 1
ATOM 2240 N N . ASP A 1 295 ? 34.638 9.651 -87.040 1.00 43.09 295 ASP A N 1
ATOM 2241 C CA . ASP A 1 295 ? 34.645 11.102 -86.985 1.00 43.09 295 ASP A CA 1
ATOM 2242 C C . ASP A 1 295 ? 33.314 11.766 -87.387 1.00 43.09 295 ASP A C 1
ATOM 2244 O O . ASP A 1 295 ? 32.452 11.177 -88.040 1.00 43.09 295 ASP A O 1
ATOM 2248 N N . VAL A 1 296 ? 33.325 13.080 -87.146 1.00 43.97 296 VAL A N 1
ATOM 2249 C CA . VAL A 1 296 ? 32.557 14.167 -87.772 1.00 43.97 296 VAL A CA 1
ATOM 2250 C C . VAL A 1 296 ? 31.130 14.375 -87.249 1.00 43.97 296 VAL A C 1
ATOM 2252 O O . VAL A 1 296 ? 30.192 13.681 -87.624 1.00 43.97 296 VAL A O 1
ATOM 2255 N N . SER A 1 297 ? 30.925 15.475 -86.520 1.00 42.34 297 SER A N 1
ATOM 2256 C CA . SER A 1 297 ? 30.266 16.682 -87.064 1.00 42.34 297 SER A CA 1
ATOM 2257 C C . SER A 1 297 ? 29.665 17.542 -85.960 1.00 42.34 297 SER A C 1
ATOM 2259 O O . SER A 1 297 ? 28.731 17.165 -85.261 1.00 42.34 297 SER A O 1
ATOM 2261 N N . VAL A 1 298 ? 30.198 18.757 -85.898 1.00 49.72 298 VAL A N 1
ATOM 2262 C CA . VAL A 1 298 ? 29.582 19.964 -85.357 1.00 49.72 298 VAL A CA 1
ATOM 2263 C C . VAL A 1 298 ? 28.158 20.122 -85.899 1.00 49.72 298 VAL A C 1
ATOM 2265 O O . VAL A 1 298 ? 27.958 20.119 -87.112 1.00 49.72 298 VAL A O 1
ATOM 2268 N N . SER A 1 299 ? 27.184 20.343 -85.017 1.00 44.19 299 SER A N 1
ATOM 2269 C CA . SER A 1 299 ? 25.991 21.144 -85.311 1.00 44.19 299 SER A CA 1
ATOM 2270 C C . SER A 1 299 ? 25.406 21.709 -84.023 1.00 44.19 299 SER A C 1
ATOM 2272 O O . SER A 1 299 ? 25.239 21.019 -83.020 1.00 44.19 299 SER A O 1
ATOM 2274 N N . ALA A 1 300 ? 25.186 23.016 -84.083 1.00 41.97 300 ALA A N 1
ATOM 2275 C CA . ALA A 1 300 ? 24.646 23.880 -83.054 1.00 41.97 300 ALA A CA 1
ATOM 2276 C C . ALA A 1 300 ? 23.103 23.862 -83.033 1.00 41.97 300 ALA A C 1
ATOM 2278 O O . ALA A 1 300 ? 22.477 23.314 -83.936 1.00 41.97 300 ALA A O 1
ATOM 2279 N N . LEU A 1 301 ? 22.547 24.593 -82.053 1.00 40.47 301 LEU A N 1
ATOM 2280 C CA . LEU A 1 301 ? 21.121 24.864 -81.785 1.00 40.47 301 LEU A CA 1
ATOM 2281 C C . LEU A 1 301 ? 20.366 23.647 -81.203 1.00 40.47 301 LEU A C 1
ATOM 2283 O O . LEU A 1 301 ? 20.524 22.529 -81.656 1.00 40.47 301 LEU A O 1
ATOM 2287 N N . THR A 1 302 ? 19.520 23.736 -80.175 1.00 39.78 302 THR A N 1
ATOM 2288 C CA . THR A 1 302 ? 18.632 24.819 -79.732 1.00 39.78 302 THR A CA 1
ATOM 2289 C C . THR A 1 302 ? 18.148 24.483 -78.311 1.00 39.78 302 THR A C 1
ATOM 2291 O O . THR A 1 302 ? 17.977 23.313 -77.976 1.00 39.78 302 THR A O 1
ATOM 2294 N N . SER A 1 303 ? 17.916 25.498 -77.480 1.00 42.75 303 SER A N 1
ATOM 2295 C CA . SER A 1 303 ? 17.275 25.413 -76.157 1.00 42.75 303 SER A CA 1
ATOM 2296 C C . SER A 1 303 ? 15.797 24.988 -76.231 1.00 42.75 303 SER A C 1
ATOM 2298 O O . SER A 1 303 ? 15.154 25.155 -77.269 1.00 42.75 303 SER A O 1
ATOM 2300 N N . PRO A 1 304 ? 15.231 24.483 -75.117 1.00 55.88 304 PRO A N 1
ATOM 2301 C CA . PRO A 1 304 ? 14.148 25.240 -74.474 1.00 55.88 304 PRO A CA 1
ATOM 2302 C C . PRO A 1 304 ? 14.223 25.275 -72.925 1.00 55.88 304 PRO A C 1
ATOM 2304 O O . PRO A 1 304 ? 15.031 24.569 -72.322 1.00 55.88 304 PRO A O 1
ATOM 2307 N N . PRO A 1 305 ? 13.421 26.152 -72.282 1.00 63.88 305 PRO A N 1
ATOM 2308 C CA . PRO A 1 305 ? 13.491 26.483 -70.855 1.00 63.88 305 PRO A CA 1
ATOM 2309 C C . PRO A 1 305 ? 12.582 25.572 -70.004 1.00 63.88 305 PRO A C 1
ATOM 2311 O O . PRO A 1 305 ? 11.975 24.660 -70.551 1.00 63.88 305 PRO A O 1
ATOM 2314 N N . PHE A 1 306 ? 12.451 25.900 -68.705 1.00 44.56 306 PHE A N 1
ATOM 2315 C CA . PHE A 1 306 ? 11.547 25.361 -67.656 1.00 44.56 306 PHE A CA 1
ATOM 2316 C C . PHE A 1 306 ? 12.250 24.517 -66.575 1.00 44.56 306 PHE A C 1
ATOM 2318 O O . PHE A 1 306 ? 13.144 23.744 -66.872 1.00 44.56 306 PHE A O 1
ATOM 2325 N N . HIS A 1 307 ? 11.929 24.585 -65.279 1.00 44.66 307 HIS A N 1
ATOM 2326 C CA . HIS A 1 307 ? 10.971 25.384 -64.508 1.00 44.66 307 HIS A CA 1
ATOM 2327 C C . HIS A 1 307 ? 11.549 25.497 -63.084 1.00 44.66 307 HIS A C 1
ATOM 2329 O O . HIS A 1 307 ? 11.908 24.491 -62.475 1.00 44.66 307 HIS A O 1
ATOM 2335 N N . ARG A 1 308 ? 11.639 26.710 -62.530 1.00 50.25 308 ARG A N 1
ATOM 2336 C CA . ARG A 1 308 ? 11.998 26.937 -61.122 1.00 50.25 308 ARG A CA 1
ATOM 2337 C C . ARG A 1 308 ? 10.734 26.715 -60.286 1.00 50.25 308 ARG A C 1
ATOM 2339 O O . ARG A 1 308 ? 9.790 27.487 -60.425 1.00 50.25 308 ARG A O 1
ATOM 2346 N N . SER A 1 309 ? 10.688 25.662 -59.471 1.00 50.12 309 SER A N 1
ATOM 2347 C CA . SER A 1 309 ? 9.620 25.469 -58.483 1.00 50.12 309 SER A CA 1
ATOM 2348 C C . SER A 1 309 ? 10.060 26.071 -57.151 1.00 50.12 309 SER A C 1
ATOM 2350 O O . SER A 1 309 ? 10.987 25.582 -56.507 1.00 50.12 309 SER A O 1
ATOM 2352 N N . HIS A 1 310 ? 9.415 27.172 -56.771 1.00 49.16 310 HIS A N 1
ATOM 2353 C CA . HIS A 1 310 ? 9.448 27.710 -55.419 1.00 49.16 310 HIS A CA 1
ATOM 2354 C C . HIS A 1 310 ? 8.413 26.947 -54.586 1.00 49.16 310 HIS A C 1
ATOM 2356 O O . HIS A 1 310 ? 7.216 27.092 -54.814 1.00 49.16 310 HIS A O 1
ATOM 2362 N N . SER A 1 311 ? 8.859 26.156 -53.610 1.00 53.50 311 SER A N 1
ATOM 2363 C CA . SER A 1 311 ? 7.977 25.698 -52.533 1.00 53.50 311 SER A CA 1
ATOM 2364 C C . SER A 1 311 ? 7.964 26.750 -51.429 1.00 53.50 311 SER A C 1
ATOM 2366 O O . SER A 1 311 ? 8.958 26.961 -50.736 1.00 53.50 311 SER A O 1
ATOM 2368 N N . VAL A 1 312 ? 6.829 27.435 -51.320 1.00 56.28 312 VAL A N 1
ATOM 2369 C CA . VAL A 1 312 ? 6.449 28.311 -50.212 1.00 56.28 312 VAL A CA 1
ATOM 2370 C C . VAL A 1 312 ? 5.970 27.418 -49.067 1.00 56.28 312 VAL A C 1
ATOM 2372 O O . VAL A 1 312 ? 4.982 26.704 -49.217 1.00 56.28 312 VAL A O 1
ATOM 2375 N N . PHE A 1 313 ? 6.661 27.448 -47.929 1.00 56.75 313 PHE A N 1
ATOM 2376 C CA . PHE A 1 313 ? 6.150 26.903 -46.671 1.00 56.75 313 PHE A CA 1
ATOM 2377 C C . PHE A 1 313 ? 5.378 28.013 -45.947 1.00 56.75 313 PHE A C 1
ATOM 2379 O O . PHE A 1 313 ? 5.971 28.989 -45.493 1.00 56.75 313 PHE A O 1
ATOM 2386 N N . HIS A 1 314 ? 4.055 27.866 -45.857 1.00 51.72 314 HIS A N 1
ATOM 2387 C CA . HIS A 1 314 ? 3.214 28.639 -44.944 1.00 51.72 314 HIS A CA 1
ATOM 2388 C C . HIS A 1 314 ? 3.342 28.052 -43.532 1.00 51.72 314 HIS A C 1
ATOM 2390 O O . HIS A 1 314 ? 3.030 26.883 -43.312 1.00 51.72 314 HIS A O 1
ATOM 2396 N N . LEU A 1 315 ? 3.785 28.878 -42.585 1.00 57.62 315 LEU A N 1
ATOM 2397 C CA . LEU A 1 315 ? 3.681 28.636 -41.149 1.00 57.62 315 LEU A CA 1
ATOM 2398 C C . LEU A 1 315 ? 2.428 29.381 -40.662 1.00 57.62 315 LEU A C 1
ATOM 2400 O O . LEU A 1 315 ? 2.362 30.604 -40.781 1.00 57.62 315 LEU A O 1
ATOM 2404 N N . LEU A 1 316 ? 1.425 28.648 -40.181 1.00 58.25 316 LEU A N 1
ATOM 2405 C CA . LEU A 1 316 ? 0.281 29.198 -39.450 1.00 58.25 316 LEU A CA 1
ATOM 2406 C C . LEU A 1 316 ? 0.642 29.246 -37.960 1.00 58.25 316 LEU A C 1
ATOM 2408 O O . LEU A 1 316 ? 1.070 28.237 -37.396 1.00 58.25 316 LEU A O 1
ATOM 2412 N N . LEU A 1 317 ? 0.485 30.436 -37.381 1.00 64.44 317 LEU A N 1
ATOM 2413 C CA . LEU A 1 317 ? 0.292 30.698 -35.954 1.00 64.44 317 LEU A CA 1
ATOM 2414 C C . LEU A 1 317 ? -1.212 30.777 -35.687 1.00 64.44 317 LEU A C 1
ATOM 2416 O O . LEU A 1 317 ? -1.916 31.314 -36.575 1.00 64.44 317 LEU A O 1
#

Radius of gyration: 39.13 Å; chains: 1; bounding box: 97×68×121 Å

Sequence (317 aa):
MASATDPSRSEPGDAGRGGAAAMRYALPRFNLILDTVIVIAVAITSFVFLNRPLDMRCLVIIGASDRDIVTGFHGAEISQADGRPFRWTTAEATVRLPAHGTTDHLLALHLAAPTGAATSTLQLVAVNLNRTHLATLPVLPVPRVYRLLAPRHQIVIAGNDITLRTTTTRVPGDRRDLGVVAFAVTFAALNETVWLPPVQAAAVSSAALLILIALRMLDVGALRWIVVTLFAAISLSMRHSDLRFAQRWEALLLTVALVVTFALFAIVIRWWNGKHSASSIHDTQPSQSQATTRDVSVSALTSPPFHRSHSVFHLLL

Foldseek 3Di:
DDDDDDPDDDDDDPPPPPPPVVVVPPPPVVVVVVLVVLLVVLLVVLLVLLPPFQQQKDKDFALPDDCVQKPQWDHWDADPVPRFIWTFGAQKMKGWFAFHDLAKKKKKWWWAFDDAPPQPDFWWKFKAKQNHTFDIDRHYRDTDIDIGIHHSVSHDRGIMMIMIGTQFDAHPPRPDGTGMMTGMIMMGHPDGPVPPSVVVSVLLSVLLVLLLVLCVVVVPPPVSVVVSVVSSVVLSVQSPPSHHPVCVVVVSVVSVVVSVVSNVVSVVVVVVVVVVVVVVVVPPPDPPDDDDDDDDDDDDDDDDDDDDDDDDDDDDD